Protein AF-G0W8H1-F1 (afdb_monomer_lite)

pLDDT: mean 73.84, std 24.71, range [27.27, 97.69]

Sequence (202 aa):
MTDRLTQLQICLDQLVEQFCATLNYIDKNHGFEPLNTSEPLMSDKHATVAPPDEFSNTIDELSTDIILKTRQTMKLIDSLPGVDVSAEEQLHKIDSLQKKLVQVEEAKIQAIKEKENLLTQVDGLIDYFVTGIASTRHNNVGEVADSMTTPATTTTGTANTEMNTEVNTTDISINNATLPTNQNNVENTIQRLNTTEINVEK

InterPro domains:
  IPR021384 Mediator complex, subunit Med21 [PF11221] (1-127)
  IPR021384 Mediator complex, subunit Med21 [PTHR13381] (1-138)
  IPR037212 Mediator complex, subunit Med7/Med21-like [SSF140718] (2-129)

Foldseek 3Di:
DQCLVVVLVVLVVVLVVLVVVLVVCCVQAPAADDPDPPDDGDDDPPGNHDDPVVSVVVNVVSVVVSVVSVVVSVVSQVVRPQNPPDPVRVVVVVVVVVVVVVVVVVVVVVVVVVVVVVVVVVVVVVVVVVVVVVVVVVVVVPPDDDDDDDDDDDDDDDDDDDDDDDDDDDDDDDDDDDDDPPPPPVVVVVVVVVVVPPPPDD

Secondary structure (DSSP, 8-state):
--HHHHHHHHHHHHHHHHHHHHHHHHHHHPPP--SSTTSPPP--TT--PPPHHHHHHHHHHHHHHHHHHHHHHHHHHHT-TTTTS-HHHHHHHHHHHHHHHHHHHHHHHHHHHHHHHHHHHHHHHHHHHHHHHHHHHHHTTSSS---------------------------------PPP---TTHHHHHHHHHTTSSSS--

Organism: Naumovozyma dairenensis (strain ATCC 10597 / BCRC 20456 / CBS 421 / NBRC 0211 / NRRL Y-12639) (NCBI:txid1071378)

Structure (mmCIF, N/CA/C/O backbone):
data_AF-G0W8H1-F1
#
_entry.id   AF-G0W8H1-F1
#
loop_
_atom_site.group_PDB
_atom_site.id
_atom_site.type_symbol
_atom_site.label_atom_id
_atom_site.label_alt_id
_atom_site.label_comp_id
_atom_site.label_asym_id
_atom_site.label_entity_id
_atom_site.label_seq_id
_atom_site.pdbx_PDB_ins_code
_atom_site.Cartn_x
_atom_site.Cartn_y
_atom_site.Cartn_z
_atom_site.occupancy
_atom_site.B_iso_or_equiv
_atom_site.auth_seq_id
_atom_site.auth_comp_id
_atom_site.auth_asym_id
_atom_site.auth_atom_id
_atom_site.pdbx_PDB_model_num
ATOM 1 N N . MET A 1 1 ? -4.545 0.785 10.259 1.00 45.78 1 MET A N 1
ATOM 2 C CA . MET A 1 1 ? -3.237 0.751 9.571 1.00 45.78 1 MET A CA 1
ATOM 3 C C . MET A 1 1 ? -3.500 1.105 8.103 1.00 45.78 1 MET A C 1
ATOM 5 O O . MET A 1 1 ? -3.687 0.225 7.280 1.00 45.78 1 MET A O 1
ATOM 9 N N . THR A 1 2 ? -3.652 2.402 7.814 1.00 57.22 2 THR A N 1
ATOM 10 C CA . THR A 1 2 ? -4.082 2.968 6.506 1.00 57.22 2 THR A CA 1
ATOM 11 C C . THR A 1 2 ? -2.894 3.223 5.566 1.00 57.22 2 THR A C 1
ATOM 13 O O . THR A 1 2 ? -3.031 3.784 4.487 1.00 57.22 2 THR A O 1
ATOM 16 N N . ASP A 1 3 ? -1.714 2.750 5.959 1.00 85.94 3 ASP A N 1
ATOM 17 C CA . ASP A 1 3 ? -0.441 2.971 5.273 1.00 85.94 3 ASP A CA 1
ATOM 18 C C . ASP A 1 3 ? -0.363 2.318 3.878 1.00 85.94 3 ASP A C 1
ATOM 20 O O . ASP A 1 3 ? 0.552 2.579 3.111 1.00 85.94 3 ASP A O 1
ATOM 24 N N . ARG A 1 4 ? -1.348 1.495 3.490 1.00 86.31 4 ARG A N 1
ATOM 25 C CA . ARG A 1 4 ? -1.400 0.900 2.144 1.00 86.31 4 ARG A CA 1
ATOM 26 C C . ARG A 1 4 ? -1.628 1.929 1.043 1.00 86.31 4 ARG A C 1
ATOM 28 O O . ARG A 1 4 ? -1.047 1.786 -0.026 1.00 86.31 4 ARG A O 1
ATOM 35 N N . LEU A 1 5 ? -2.411 2.975 1.313 1.00 89.00 5 LEU A N 1
ATOM 36 C CA . LEU A 1 5 ? -2.615 4.051 0.344 1.00 89.00 5 LEU A CA 1
ATOM 37 C C . LEU A 1 5 ? -1.329 4.865 0.149 1.00 89.00 5 LEU A C 1
ATOM 39 O O . LEU A 1 5 ? -0.942 5.134 -0.983 1.00 89.00 5 LEU A O 1
ATOM 43 N N . THR A 1 6 ? -0.629 5.188 1.238 1.00 90.06 6 THR A N 1
ATOM 44 C CA . THR A 1 6 ? 0.670 5.873 1.184 1.00 90.06 6 THR A CA 1
ATOM 45 C C . THR A 1 6 ? 1.720 5.022 0.467 1.00 90.06 6 THR A C 1
ATOM 47 O O . THR A 1 6 ? 2.434 5.517 -0.397 1.00 90.06 6 THR A O 1
ATOM 50 N N . GLN A 1 7 ? 1.782 3.718 0.755 1.00 90.94 7 GLN A N 1
ATOM 51 C CA . GLN A 1 7 ? 2.677 2.788 0.057 1.00 90.94 7 GLN A CA 1
ATOM 52 C C . GLN A 1 7 ? 2.384 2.702 -1.446 1.00 90.94 7 GLN A C 1
ATOM 54 O O . GLN A 1 7 ? 3.319 2.592 -2.238 1.00 90.94 7 GLN A O 1
ATOM 59 N N . LEU A 1 8 ? 1.108 2.753 -1.844 1.00 92.06 8 LEU A N 1
ATOM 60 C CA . LEU A 1 8 ? 0.716 2.777 -3.251 1.00 92.06 8 LEU A CA 1
ATOM 61 C C . LEU A 1 8 ? 1.200 4.056 -3.944 1.00 92.06 8 LEU A C 1
ATOM 63 O O . LEU A 1 8 ? 1.740 3.969 -5.041 1.00 92.06 8 LEU A O 1
ATOM 67 N N . GLN A 1 9 ? 1.059 5.213 -3.290 1.00 91.31 9 GLN A N 1
ATOM 68 C CA . GLN A 1 9 ? 1.570 6.489 -3.806 1.00 91.31 9 GLN A CA 1
ATOM 69 C C . GLN A 1 9 ? 3.090 6.431 -4.011 1.00 91.31 9 GLN A C 1
ATOM 71 O O . GLN A 1 9 ? 3.559 6.674 -5.115 1.00 91.31 9 GLN A O 1
ATOM 76 N N . ILE A 1 10 ? 3.843 5.967 -3.008 1.00 92.00 10 ILE A N 1
ATOM 77 C CA . ILE A 1 10 ? 5.304 5.813 -3.111 1.00 92.00 10 ILE A CA 1
ATOM 78 C C . ILE A 1 10 ? 5.692 4.844 -4.238 1.00 92.00 10 ILE A C 1
ATOM 80 O O . ILE A 1 10 ? 6.643 5.099 -4.972 1.00 92.00 10 ILE A O 1
ATOM 84 N N . CYS A 1 11 ? 4.979 3.722 -4.392 1.00 91.12 11 CYS A N 1
ATOM 85 C CA . CYS A 1 11 ? 5.246 2.788 -5.491 1.00 91.12 11 CYS A CA 1
ATOM 86 C C . CYS A 1 11 ? 4.982 3.415 -6.863 1.00 91.12 11 CYS A C 1
ATOM 88 O O . CYS A 1 11 ? 5.742 3.154 -7.792 1.00 91.12 11 CYS A O 1
ATOM 90 N N . LEU A 1 12 ? 3.929 4.224 -6.994 1.00 92.94 12 LEU A N 1
ATOM 91 C CA . LEU A 1 12 ? 3.619 4.912 -8.242 1.00 92.94 12 LEU A CA 1
ATOM 92 C C . LEU A 1 12 ? 4.678 5.970 -8.574 1.00 92.94 12 LEU A C 1
ATOM 94 O O . LEU A 1 12 ? 5.127 6.028 -9.715 1.00 92.94 12 LEU A O 1
ATOM 98 N N . ASP A 1 13 ? 5.126 6.740 -7.584 1.00 94.12 13 ASP A N 1
ATOM 99 C CA . ASP A 1 13 ? 6.188 7.736 -7.763 1.00 94.12 13 ASP A CA 1
ATOM 100 C C . ASP A 1 13 ? 7.494 7.072 -8.223 1.00 94.12 13 ASP A C 1
ATOM 102 O O . ASP A 1 13 ? 8.090 7.480 -9.219 1.00 94.12 13 ASP A O 1
ATOM 106 N N . GLN A 1 14 ? 7.880 5.968 -7.574 1.00 92.38 14 GLN A N 1
ATOM 107 C CA . GLN A 1 14 ? 9.042 5.169 -7.976 1.00 92.38 14 GLN A CA 1
ATOM 108 C C . GLN A 1 14 ? 8.914 4.630 -9.405 1.00 92.38 14 GLN A C 1
ATOM 110 O O . GLN A 1 14 ? 9.896 4.603 -10.142 1.00 92.38 14 GLN A O 1
ATOM 115 N N . LEU A 1 15 ? 7.715 4.207 -9.815 1.00 93.5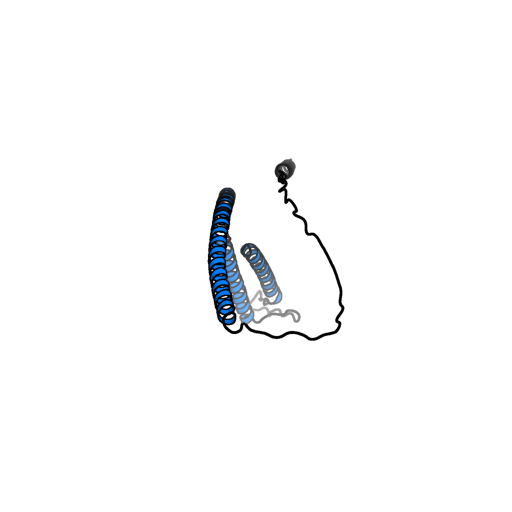6 15 LEU A N 1
ATOM 116 C CA . LEU A 1 15 ? 7.475 3.718 -11.171 1.00 93.56 15 LEU A CA 1
ATOM 117 C C . LEU A 1 15 ? 7.675 4.836 -12.208 1.00 93.56 15 LEU A C 1
ATOM 119 O O . LEU A 1 15 ? 8.295 4.617 -13.247 1.00 93.56 15 LEU A O 1
ATOM 123 N N . VAL A 1 16 ? 7.188 6.046 -11.923 1.00 94.19 16 VAL A N 1
ATOM 124 C CA . VAL A 1 16 ? 7.375 7.216 -12.796 1.00 94.19 16 VAL A CA 1
ATOM 125 C C . VAL A 1 16 ? 8.850 7.615 -12.881 1.00 94.19 16 VAL A C 1
ATOM 127 O O . VAL A 1 16 ? 9.346 7.887 -13.976 1.00 94.19 16 VAL A O 1
ATOM 130 N N . GLU A 1 17 ? 9.579 7.592 -11.764 1.00 94.38 17 GLU A N 1
ATOM 131 C CA . GLU A 1 17 ? 11.027 7.825 -11.756 1.00 94.38 17 GLU A CA 1
ATOM 132 C C . GLU A 1 17 ? 11.771 6.807 -12.630 1.00 94.38 17 GLU A C 1
ATOM 134 O O . GLU A 1 17 ? 12.625 7.190 -13.432 1.00 94.38 17 GLU A O 1
ATOM 139 N N . GLN A 1 18 ? 11.406 5.527 -12.540 1.00 92.81 18 GLN A N 1
ATOM 140 C CA . GLN A 1 18 ? 11.989 4.460 -13.354 1.00 92.81 18 GLN A CA 1
ATOM 141 C C . GLN A 1 18 ? 11.682 4.624 -14.844 1.00 92.81 18 GLN A C 1
ATOM 143 O O . GLN A 1 18 ? 12.574 4.415 -15.670 1.00 92.81 18 GLN A O 1
ATOM 148 N N . PHE A 1 19 ? 10.473 5.058 -15.211 1.00 93.88 19 PHE A N 1
ATOM 149 C CA . PHE A 1 19 ? 10.151 5.385 -16.602 1.00 93.88 19 PHE A CA 1
ATOM 150 C C . PHE A 1 19 ? 11.027 6.522 -17.131 1.00 93.88 19 PHE A C 1
ATOM 152 O O . PHE A 1 19 ? 11.632 6.391 -18.195 1.00 93.88 19 PHE A O 1
ATOM 159 N N . CYS A 1 20 ? 11.152 7.612 -16.374 1.00 94.81 20 CYS A N 1
ATOM 160 C CA . CYS A 1 20 ? 12.002 8.738 -16.749 1.00 94.81 20 CYS A CA 1
ATOM 161 C C . CYS A 1 20 ? 13.477 8.327 -16.858 1.00 94.81 20 CYS A C 1
ATOM 163 O O . CYS A 1 20 ? 14.150 8.700 -17.816 1.00 94.81 20 CYS A O 1
ATOM 165 N N . ALA A 1 21 ? 13.991 7.545 -15.907 1.00 92.94 21 ALA A N 1
ATOM 166 C CA . ALA A 1 21 ? 15.365 7.050 -15.934 1.00 92.94 21 ALA A CA 1
ATOM 167 C C . ALA A 1 21 ? 15.624 6.144 -17.147 1.00 92.94 21 ALA A C 1
ATOM 169 O O . ALA A 1 21 ? 16.634 6.313 -17.827 1.00 92.94 21 ALA A O 1
ATOM 170 N N . THR A 1 22 ? 14.686 5.248 -17.461 1.00 93.88 22 THR A N 1
ATOM 171 C CA . THR A 1 22 ? 14.784 4.330 -18.604 1.00 93.88 22 THR A CA 1
ATOM 172 C C . THR A 1 22 ? 14.772 5.086 -19.930 1.00 93.88 22 THR A C 1
ATOM 174 O O . THR A 1 22 ? 15.630 4.851 -20.777 1.00 93.88 22 THR A O 1
ATOM 177 N N . LEU A 1 23 ? 13.865 6.053 -20.099 1.00 93.94 23 LEU A N 1
ATOM 178 C CA . LEU A 1 23 ? 13.824 6.889 -21.303 1.00 93.94 23 LEU A CA 1
ATOM 179 C C . LEU A 1 23 ? 15.096 7.730 -21.456 1.00 93.94 23 LEU A C 1
ATOM 181 O O . LEU A 1 23 ? 15.661 7.783 -22.543 1.00 93.94 23 LEU A O 1
ATOM 185 N N . ASN A 1 24 ? 15.590 8.325 -20.367 1.00 92.94 24 ASN A N 1
ATOM 186 C CA . ASN A 1 24 ? 16.850 9.070 -20.379 1.00 92.94 24 ASN A CA 1
ATOM 187 C C . ASN A 1 24 ? 18.055 8.178 -20.709 1.00 92.94 24 ASN A C 1
ATOM 189 O O . ASN A 1 24 ? 19.010 8.643 -21.329 1.00 92.94 24 ASN A O 1
ATOM 193 N N . TYR A 1 25 ? 18.040 6.916 -20.273 1.00 92.25 25 TYR A N 1
ATOM 194 C CA . TYR A 1 25 ? 19.084 5.956 -20.610 1.00 92.25 25 TYR A CA 1
ATOM 195 C C . TYR A 1 25 ? 19.058 5.620 -22.105 1.00 92.25 25 TYR A C 1
ATOM 197 O O . TYR A 1 25 ? 20.106 5.675 -22.746 1.00 92.25 25 TYR A O 1
ATOM 205 N N . ILE A 1 26 ? 17.876 5.354 -22.669 1.00 91.19 26 ILE A N 1
ATOM 206 C CA . ILE A 1 26 ? 17.701 5.097 -24.106 1.00 91.19 26 ILE A CA 1
ATOM 207 C C . ILE A 1 26 ? 18.166 6.302 -24.929 1.00 91.19 26 ILE A C 1
ATOM 209 O O . ILE A 1 26 ? 18.970 6.142 -25.840 1.00 91.19 26 ILE A O 1
ATOM 213 N N . ASP A 1 27 ? 17.715 7.505 -24.576 1.00 90.44 27 ASP A N 1
ATOM 214 C CA . ASP A 1 27 ? 18.026 8.744 -25.299 1.00 90.44 27 ASP A CA 1
ATOM 215 C C . ASP A 1 27 ? 19.532 9.054 -25.331 1.00 90.44 27 ASP A C 1
ATOM 217 O O . ASP A 1 27 ? 20.061 9.503 -26.341 1.00 90.44 27 ASP A O 1
ATOM 221 N N . LYS A 1 28 ? 20.255 8.769 -24.242 1.00 88.06 28 LYS A N 1
ATOM 222 C CA . LYS A 1 28 ? 21.679 9.125 -24.127 1.00 88.06 28 LYS A CA 1
ATOM 223 C C . LYS A 1 28 ? 22.649 8.050 -24.593 1.00 88.06 28 LYS A C 1
ATOM 225 O O . LYS A 1 28 ? 23.780 8.396 -24.922 1.00 88.06 28 LYS A O 1
ATOM 230 N N . ASN A 1 29 ? 22.246 6.780 -24.559 1.00 86.94 29 ASN A N 1
ATOM 231 C CA . ASN A 1 29 ? 23.155 5.648 -24.761 1.00 86.94 29 ASN A CA 1
ATOM 232 C C . ASN A 1 29 ? 22.852 4.833 -26.022 1.00 86.94 29 ASN A C 1
ATOM 234 O O . ASN A 1 29 ? 23.543 3.841 -26.265 1.00 86.94 29 ASN A O 1
ATOM 238 N N . HIS A 1 30 ? 21.848 5.225 -26.819 1.00 84.12 30 HIS A N 1
ATOM 239 C CA . HIS A 1 30 ? 21.538 4.521 -28.058 1.00 84.12 30 HIS A CA 1
ATOM 240 C C . HIS A 1 30 ? 22.730 4.540 -29.029 1.00 84.12 30 HIS A C 1
ATOM 242 O O . HIS A 1 30 ? 23.461 5.525 -29.160 1.00 84.12 30 HIS A O 1
ATOM 248 N N . GLY A 1 31 ? 22.908 3.433 -29.749 1.00 81.56 31 GLY A N 1
ATOM 249 C CA . GLY A 1 31 ? 23.849 3.364 -30.860 1.00 81.56 31 GLY A CA 1
ATOM 250 C C . GLY A 1 31 ? 23.393 4.209 -32.048 1.00 81.56 31 GLY A C 1
ATOM 251 O O . GLY A 1 31 ? 22.213 4.537 -32.190 1.00 81.56 31 GLY A O 1
ATOM 252 N N . PHE A 1 32 ? 24.334 4.543 -32.925 1.00 81.75 32 PHE A N 1
ATOM 253 C CA . PHE A 1 32 ? 24.009 4.997 -34.273 1.00 81.75 32 PHE A CA 1
ATOM 254 C C . PHE A 1 32 ? 23.778 3.766 -35.154 1.00 81.75 32 PHE A C 1
ATOM 256 O O . PHE A 1 32 ? 24.451 2.750 -34.983 1.00 81.75 32 PHE A O 1
ATOM 263 N N . GLU A 1 33 ? 22.844 3.844 -36.095 1.00 79.50 33 GLU A N 1
ATOM 264 C CA . GLU A 1 33 ? 22.601 2.774 -37.063 1.00 79.50 33 GLU A CA 1
ATOM 265 C C . GLU A 1 33 ? 22.817 3.325 -38.480 1.00 79.50 33 GLU A C 1
ATOM 267 O O . GLU A 1 33 ? 22.294 4.398 -38.801 1.00 79.50 33 GLU A O 1
ATOM 272 N N . PRO A 1 34 ? 23.630 2.666 -39.328 1.00 80.69 34 PRO A N 1
ATOM 273 C CA . PRO A 1 34 ? 23.863 3.130 -40.688 1.00 80.69 34 PRO A CA 1
ATOM 274 C C . PRO A 1 34 ? 22.633 2.861 -41.565 1.00 80.69 34 PRO A C 1
ATOM 276 O O . PRO A 1 34 ? 22.054 1.778 -41.529 1.00 80.69 34 PRO A O 1
ATOM 279 N N . LEU A 1 35 ? 22.269 3.823 -42.419 1.00 76.62 35 LEU A N 1
ATOM 280 C CA . LEU A 1 35 ? 21.149 3.685 -43.362 1.00 76.62 35 LEU A CA 1
ATOM 281 C C . LEU A 1 35 ? 21.431 2.658 -44.470 1.00 76.62 35 LEU A C 1
ATOM 283 O O . LEU A 1 35 ? 20.507 2.043 -44.995 1.00 76.62 35 LEU A O 1
ATOM 287 N N . ASN A 1 36 ? 22.704 2.474 -44.837 1.00 79.00 36 ASN A N 1
ATOM 288 C CA . ASN A 1 36 ? 23.148 1.510 -45.841 1.00 79.00 36 ASN A CA 1
ATOM 289 C C . ASN A 1 36 ? 24.404 0.770 -45.364 1.00 79.00 36 ASN A C 1
ATOM 291 O O . ASN A 1 36 ? 25.293 1.370 -44.769 1.00 79.00 36 ASN A O 1
ATOM 295 N N . THR A 1 37 ? 24.549 -0.509 -45.726 1.00 75.69 37 THR A N 1
ATOM 296 C CA . THR A 1 37 ? 25.707 -1.357 -45.357 1.00 75.69 37 THR A CA 1
ATOM 297 C C . THR A 1 37 ? 27.062 -0.820 -45.847 1.00 75.69 37 THR A C 1
ATOM 299 O O . THR A 1 37 ? 28.105 -1.230 -45.347 1.00 75.69 37 THR A O 1
ATOM 302 N N . SER A 1 38 ? 27.072 0.087 -46.829 1.00 75.69 38 SER A N 1
ATOM 303 C CA . SER A 1 38 ? 28.292 0.714 -47.358 1.00 75.69 38 SER A CA 1
ATOM 304 C C . SER A 1 38 ? 28.643 2.057 -46.712 1.00 75.69 38 SER A C 1
ATOM 306 O O . SER A 1 38 ? 29.688 2.617 -47.039 1.00 75.69 38 SER A O 1
ATOM 308 N N . GLU A 1 39 ? 27.795 2.593 -45.833 1.00 75.56 39 GLU A N 1
ATOM 309 C CA . GLU A 1 39 ? 28.051 3.864 -45.159 1.00 75.56 39 GLU A CA 1
ATOM 310 C C . GLU A 1 39 ? 28.839 3.638 -43.858 1.00 75.56 39 GLU A C 1
ATOM 312 O O . GLU A 1 39 ? 28.518 2.722 -43.096 1.00 75.56 39 GLU A O 1
ATOM 317 N N . PRO A 1 40 ? 29.890 4.434 -43.586 1.00 71.50 40 PRO A N 1
ATOM 318 C CA . PRO A 1 40 ? 30.607 4.340 -42.324 1.00 71.50 40 PRO A CA 1
ATOM 319 C C . PRO A 1 40 ? 29.698 4.738 -41.158 1.00 71.50 40 PRO A C 1
ATOM 321 O O . PRO A 1 40 ? 28.963 5.720 -41.232 1.00 71.50 40 PRO A O 1
ATOM 324 N N . LEU A 1 41 ? 29.796 3.991 -40.056 1.00 75.75 41 LEU A N 1
ATOM 325 C CA . LEU A 1 41 ? 29.074 4.294 -38.828 1.00 75.75 41 LEU A CA 1
ATOM 326 C C . LEU A 1 41 ? 29.446 5.697 -38.333 1.00 75.75 41 LEU A C 1
ATOM 328 O O . LEU A 1 41 ? 30.620 5.991 -38.091 1.00 75.75 41 LEU A O 1
ATOM 332 N N . MET A 1 42 ? 28.442 6.556 -38.176 1.00 70.44 42 MET A N 1
ATOM 333 C CA . MET A 1 42 ? 28.646 7.891 -37.632 1.00 70.44 42 MET A CA 1
ATOM 334 C C . MET A 1 42 ? 29.053 7.761 -36.159 1.00 70.44 42 MET A C 1
ATOM 336 O O . MET A 1 42 ? 28.386 7.088 -35.379 1.00 70.44 42 MET A O 1
ATOM 340 N N . SER A 1 43 ? 30.186 8.356 -35.791 1.00 71.81 43 SER A N 1
ATOM 341 C CA . SER A 1 43 ? 30.702 8.343 -34.422 1.00 71.81 43 SER A CA 1
ATOM 342 C C . SER A 1 43 ? 30.918 9.779 -33.975 1.00 71.81 43 SER A C 1
ATOM 344 O O . SER A 1 43 ? 31.752 10.498 -34.530 1.00 71.81 43 SER A O 1
ATOM 346 N N . ASP A 1 44 ? 30.132 10.203 -32.992 1.00 78.12 44 ASP A N 1
ATOM 347 C CA . ASP A 1 44 ? 30.316 11.480 -32.319 1.00 78.12 44 ASP A CA 1
ATOM 348 C C . ASP A 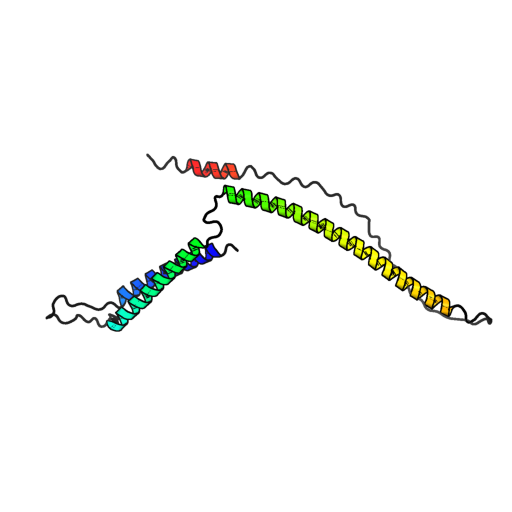1 44 ? 31.214 11.291 -31.088 1.00 78.12 44 ASP A C 1
ATOM 350 O O . ASP A 1 44 ? 30.991 10.409 -30.262 1.00 78.12 44 ASP A O 1
ATOM 354 N N . LYS A 1 45 ? 32.234 12.144 -30.952 1.00 74.50 45 LYS A N 1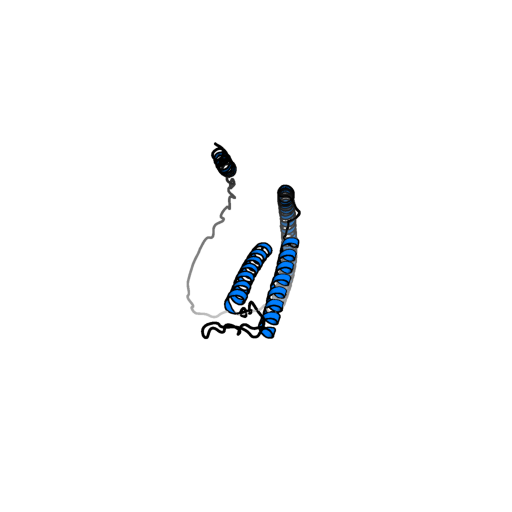
ATOM 355 C CA . LYS A 1 45 ? 33.145 12.157 -29.796 1.00 74.50 45 LYS A CA 1
ATOM 356 C C . LYS A 1 45 ? 32.474 12.657 -28.515 1.00 74.50 45 LYS A C 1
ATOM 358 O O . LYS A 1 45 ? 33.065 12.523 -27.446 1.00 74.50 45 LYS A O 1
ATOM 363 N N . HIS A 1 46 ? 31.315 13.303 -28.613 1.00 77.31 46 HIS A N 1
ATOM 364 C CA . HIS A 1 46 ? 30.527 13.756 -27.466 1.00 77.31 46 HIS A CA 1
ATOM 365 C C . HIS A 1 46 ? 29.363 12.819 -27.127 1.00 77.31 46 HIS A C 1
ATOM 367 O O . HIS A 1 46 ? 28.754 12.992 -26.072 1.00 77.31 46 HIS A O 1
ATOM 373 N N . ALA A 1 47 ? 29.086 11.813 -27.962 1.00 76.62 47 ALA A N 1
ATOM 374 C CA . ALA A 1 47 ? 28.069 10.813 -27.677 1.00 76.62 47 ALA A CA 1
ATOM 375 C C . ALA A 1 47 ? 28.622 9.720 -26.754 1.00 76.62 47 ALA A C 1
ATOM 377 O O . ALA A 1 47 ? 29.633 9.077 -27.047 1.00 76.62 47 ALA A O 1
ATOM 378 N N . THR A 1 48 ? 27.926 9.482 -25.646 1.00 78.19 48 THR A N 1
ATOM 379 C CA . THR A 1 48 ? 28.210 8.372 -24.732 1.00 78.19 48 THR A CA 1
ATOM 380 C C . THR A 1 48 ? 27.457 7.138 -25.221 1.00 78.19 48 THR A C 1
ATOM 382 O O . THR A 1 48 ? 26.402 6.802 -24.702 1.00 78.19 48 THR A O 1
ATOM 385 N N . VAL A 1 49 ? 27.966 6.483 -26.264 1.00 82.62 49 VAL A N 1
ATOM 386 C CA . VAL A 1 49 ? 27.338 5.272 -26.816 1.00 82.62 49 VAL A CA 1
ATOM 387 C C . VAL A 1 49 ? 27.749 4.056 -25.987 1.00 82.62 49 VAL A C 1
ATOM 389 O O . VAL A 1 49 ? 28.943 3.773 -25.857 1.00 82.62 49 VAL A O 1
ATOM 392 N N . ALA A 1 50 ? 26.772 3.329 -25.445 1.00 83.06 50 ALA A N 1
ATOM 393 C CA . ALA A 1 50 ? 27.027 2.061 -24.770 1.00 83.06 50 ALA A CA 1
ATOM 394 C C . ALA A 1 50 ? 27.276 0.935 -25.798 1.00 83.06 50 ALA A C 1
ATOM 396 O O . ALA A 1 50 ? 26.729 0.975 -26.905 1.00 83.06 50 ALA A O 1
ATOM 397 N N . PRO A 1 51 ? 28.079 -0.092 -25.464 1.00 87.06 51 PRO A N 1
ATOM 398 C CA . PRO A 1 51 ? 28.192 -1.293 -26.285 1.00 87.06 51 PRO A CA 1
ATOM 399 C C . PRO A 1 51 ? 26.805 -1.918 -26.531 1.00 87.06 51 PRO A C 1
ATOM 401 O O . PRO A 1 51 ? 26.027 -2.005 -25.581 1.00 87.06 51 PRO A O 1
ATOM 404 N N . PRO A 1 52 ? 26.485 -2.400 -27.748 1.00 85.50 52 PRO A N 1
ATOM 405 C CA . PRO A 1 52 ? 25.152 -2.928 -28.063 1.00 85.50 52 PRO A CA 1
ATOM 406 C C . PRO A 1 52 ? 24.680 -4.045 -27.122 1.00 85.50 52 PRO A C 1
ATOM 408 O O . PRO A 1 52 ? 23.519 -4.061 -26.719 1.00 85.50 52 PRO A O 1
ATOM 411 N N . ASP A 1 53 ? 25.592 -4.937 -26.726 1.00 89.31 53 ASP A N 1
ATOM 412 C CA . ASP A 1 53 ? 25.291 -6.034 -25.800 1.00 89.31 53 ASP A CA 1
ATOM 413 C C . ASP A 1 53 ? 24.962 -5.513 -24.391 1.00 89.31 53 ASP A C 1
ATOM 415 O O . ASP A 1 53 ? 24.014 -5.965 -23.754 1.00 89.31 53 ASP A O 1
ATOM 419 N N . GLU A 1 54 ? 25.721 -4.528 -23.902 1.00 90.50 54 GLU A N 1
ATOM 420 C CA . GLU A 1 54 ? 25.496 -3.900 -22.595 1.00 90.50 54 GLU A CA 1
ATOM 421 C C . GLU A 1 54 ? 24.203 -3.079 -22.586 1.00 90.50 54 GLU A C 1
ATOM 423 O O . GLU A 1 54 ? 23.429 -3.149 -21.630 1.00 90.50 54 GLU A O 1
ATOM 428 N N . PHE A 1 55 ? 23.933 -2.361 -23.679 1.00 91.00 55 PHE A N 1
ATOM 429 C CA . PHE A 1 55 ? 22.702 -1.608 -23.872 1.00 91.00 55 PHE A CA 1
ATOM 430 C C . PHE A 1 55 ? 21.482 -2.532 -23.830 1.00 91.00 55 PHE A C 1
ATOM 432 O O . PHE A 1 55 ? 20.577 -2.298 -23.035 1.00 91.00 55 PHE A O 1
ATOM 439 N N . SER A 1 56 ? 21.479 -3.618 -24.613 1.00 91.50 56 SER A N 1
ATOM 440 C CA . SER A 1 56 ? 20.371 -4.584 -24.623 1.00 91.50 56 SER A CA 1
ATOM 441 C C . SER A 1 56 ? 20.144 -5.201 -23.243 1.00 91.50 56 SER A C 1
ATOM 443 O O . SER A 1 56 ? 19.014 -5.217 -22.763 1.00 91.50 56 SER A O 1
ATOM 445 N N . ASN A 1 57 ? 21.214 -5.637 -22.569 1.00 94.19 57 ASN A N 1
ATOM 446 C CA . ASN A 1 57 ? 21.115 -6.217 -21.228 1.00 94.19 57 ASN A CA 1
ATOM 447 C C . ASN A 1 57 ? 20.538 -5.221 -20.208 1.00 94.19 57 ASN A C 1
ATOM 449 O O . ASN A 1 57 ? 19.710 -5.593 -19.379 1.00 94.19 57 ASN A O 1
ATOM 453 N N . THR A 1 58 ? 20.940 -3.949 -20.286 1.00 92.81 58 THR A N 1
ATOM 454 C CA . THR A 1 58 ? 20.440 -2.897 -19.388 1.00 92.81 58 THR A CA 1
ATOM 455 C C . THR A 1 58 ? 18.963 -2.598 -19.649 1.00 92.81 58 THR A C 1
ATOM 457 O O . THR A 1 58 ? 18.189 -2.429 -18.709 1.00 92.81 58 THR A O 1
ATOM 460 N N . ILE A 1 59 ? 18.536 -2.574 -20.916 1.00 93.12 59 ILE A N 1
ATOM 461 C CA . ILE A 1 59 ? 17.122 -2.403 -21.275 1.00 93.12 59 ILE A CA 1
ATOM 462 C C . ILE A 1 59 ? 16.276 -3.568 -20.760 1.00 93.12 59 ILE A C 1
ATOM 464 O O . ILE A 1 59 ? 15.181 -3.330 -20.243 1.00 93.12 59 ILE A O 1
ATOM 468 N N . ASP A 1 60 ? 16.774 -4.799 -20.845 1.00 95.12 60 ASP A N 1
ATOM 469 C CA . ASP A 1 60 ? 16.074 -5.979 -20.334 1.00 95.12 60 ASP A CA 1
ATOM 470 C C . ASP A 1 60 ? 15.937 -5.950 -18.802 1.00 95.12 60 ASP A C 1
ATOM 472 O O . ASP A 1 60 ? 14.869 -6.271 -18.268 1.00 95.12 60 ASP A O 1
ATOM 476 N N . GLU A 1 61 ? 16.976 -5.513 -18.083 1.00 94.94 61 GLU A N 1
ATOM 477 C CA . GLU A 1 61 ? 16.938 -5.334 -16.626 1.00 94.94 61 GLU A CA 1
ATOM 478 C C . GLU A 1 61 ? 15.923 -4.256 -16.216 1.00 94.94 61 GLU A C 1
ATOM 480 O O . GLU A 1 61 ? 15.025 -4.524 -15.411 1.00 94.94 61 GLU A O 1
ATOM 485 N N . LEU A 1 62 ? 16.006 -3.067 -16.823 1.00 94.12 62 LEU A N 1
ATOM 486 C CA . LEU A 1 62 ? 15.090 -1.952 -16.563 1.00 94.12 62 LEU A CA 1
ATOM 487 C C . LEU A 1 62 ? 13.636 -2.330 -16.881 1.00 94.12 62 LEU A C 1
ATOM 489 O O . LEU A 1 62 ? 12.726 -2.064 -16.094 1.00 94.12 62 LEU A O 1
ATOM 493 N N . SER A 1 63 ? 13.413 -3.008 -18.008 1.00 94.00 63 SER A N 1
ATOM 494 C CA . SER A 1 63 ? 12.084 -3.480 -18.412 1.00 94.00 63 SER A CA 1
ATOM 495 C C . SER A 1 63 ? 11.535 -4.516 -17.433 1.00 94.00 63 SER A C 1
ATOM 497 O O . SER A 1 63 ? 10.357 -4.472 -17.071 1.00 94.00 63 SER A O 1
ATOM 499 N N . THR A 1 64 ? 12.383 -5.432 -16.962 1.00 95.31 64 THR A N 1
ATOM 500 C CA . THR A 1 64 ? 11.998 -6.432 -15.961 1.00 95.31 64 THR A CA 1
ATOM 501 C C . THR A 1 64 ? 11.587 -5.766 -14.651 1.00 95.31 64 THR A C 1
ATOM 503 O O . THR A 1 64 ? 10.549 -6.127 -14.091 1.00 95.31 64 THR A O 1
ATOM 506 N N . ASP A 1 65 ? 12.341 -4.771 -14.182 1.00 93.62 65 ASP A N 1
ATOM 507 C CA . ASP A 1 65 ? 12.026 -4.059 -12.942 1.00 93.62 65 ASP A CA 1
ATOM 508 C C . ASP A 1 65 ? 10.699 -3.289 -13.040 1.00 93.62 65 ASP A C 1
ATOM 510 O O . ASP A 1 65 ? 9.829 -3.447 -12.181 1.00 93.62 65 ASP A O 1
ATOM 514 N N . ILE A 1 66 ? 10.456 -2.582 -14.151 1.00 94.94 66 ILE A N 1
ATOM 515 C CA . ILE A 1 66 ? 9.175 -1.903 -14.419 1.00 94.94 66 ILE A CA 1
ATOM 516 C C . ILE A 1 66 ? 7.999 -2.894 -14.386 1.00 94.94 66 ILE A C 1
ATOM 518 O O . ILE A 1 66 ? 6.950 -2.613 -13.792 1.00 94.94 66 ILE A O 1
ATOM 522 N N . ILE A 1 67 ? 8.150 -4.082 -14.983 1.00 94.81 67 ILE A N 1
ATOM 523 C CA . ILE A 1 67 ? 7.108 -5.123 -14.974 1.00 94.81 67 ILE A CA 1
ATOM 524 C C . ILE A 1 67 ? 6.855 -5.629 -13.548 1.00 94.81 67 ILE A C 1
ATOM 526 O O . ILE A 1 67 ? 5.701 -5.791 -13.130 1.00 94.81 67 ILE A O 1
ATOM 530 N N . LEU A 1 68 ? 7.919 -5.886 -12.783 1.00 93.38 68 LEU A N 1
ATOM 531 C CA . LEU A 1 68 ? 7.811 -6.341 -11.398 1.00 93.38 68 LEU A CA 1
ATOM 532 C C . LEU A 1 68 ? 7.150 -5.281 -10.509 1.00 93.38 68 LEU A C 1
ATOM 534 O O . LEU A 1 68 ? 6.237 -5.617 -9.747 1.00 93.38 68 LEU A O 1
ATOM 538 N N . LYS A 1 69 ? 7.527 -4.009 -10.659 1.00 91.69 69 LYS A N 1
ATOM 539 C CA . LYS A 1 69 ? 6.932 -2.865 -9.954 1.00 91.69 69 LYS A CA 1
ATOM 540 C C . LYS A 1 69 ? 5.473 -2.639 -10.319 1.00 91.69 69 LYS A C 1
ATOM 542 O O . LYS A 1 69 ? 4.649 -2.400 -9.434 1.00 91.69 69 LYS A O 1
ATOM 547 N N . THR A 1 70 ? 5.106 -2.824 -11.583 1.00 93.12 70 THR A N 1
ATOM 548 C CA . THR A 1 70 ? 3.703 -2.781 -12.021 1.00 93.12 70 THR A CA 1
ATOM 549 C C . THR A 1 70 ? 2.882 -3.877 -11.336 1.00 93.12 70 THR A C 1
ATOM 551 O O . THR A 1 70 ? 1.814 -3.612 -10.783 1.00 93.12 70 THR A O 1
ATOM 554 N N . ARG A 1 71 ? 3.404 -5.110 -11.271 1.00 92.94 71 ARG A N 1
ATOM 555 C CA . ARG A 1 71 ? 2.739 -6.214 -10.560 1.00 92.94 71 ARG A CA 1
ATOM 556 C C . ARG A 1 71 ? 2.636 -5.954 -9.056 1.00 92.94 71 ARG A C 1
ATOM 558 O O . ARG A 1 71 ? 1.625 -6.298 -8.446 1.00 92.94 71 ARG A O 1
ATOM 565 N N . GLN A 1 72 ? 3.665 -5.368 -8.447 1.00 90.25 72 GLN A N 1
ATOM 566 C CA . GLN A 1 72 ? 3.634 -4.965 -7.041 1.00 90.25 72 GLN A CA 1
ATOM 567 C C . GLN A 1 72 ? 2.547 -3.911 -6.791 1.00 90.25 72 GLN A C 1
ATOM 569 O O . GLN A 1 72 ? 1.796 -4.034 -5.826 1.00 90.25 72 GLN A O 1
ATOM 574 N N . THR A 1 73 ? 2.425 -2.933 -7.687 1.00 91.06 73 THR A N 1
ATOM 575 C CA . THR A 1 73 ? 1.394 -1.887 -7.641 1.00 91.06 73 THR A CA 1
ATOM 576 C C . THR A 1 73 ? -0.007 -2.493 -7.727 1.00 91.06 73 THR A C 1
ATOM 578 O O . THR A 1 73 ? -0.847 -2.191 -6.885 1.00 91.06 73 THR A O 1
ATOM 581 N N . MET A 1 74 ? -0.245 -3.430 -8.654 1.00 90.69 74 MET A N 1
ATOM 582 C CA . MET A 1 74 ? -1.523 -4.155 -8.747 1.00 90.69 74 MET A CA 1
ATOM 583 C C . MET A 1 74 ? -1.854 -4.915 -7.457 1.00 90.69 74 MET A C 1
ATOM 585 O O . MET A 1 74 ? -2.941 -4.758 -6.916 1.00 90.69 74 MET A O 1
ATOM 589 N N . LYS A 1 75 ? -0.890 -5.653 -6.889 1.00 90.25 75 LYS A N 1
ATOM 590 C CA . LYS A 1 75 ? -1.094 -6.344 -5.603 1.00 90.25 75 LYS A CA 1
ATOM 591 C C . LYS A 1 75 ? -1.420 -5.384 -4.459 1.00 90.25 75 LYS A C 1
ATOM 593 O O . LYS A 1 75 ? -2.173 -5.746 -3.561 1.00 90.25 75 LYS A O 1
ATOM 598 N N . LEU A 1 76 ? -0.827 -4.188 -4.454 1.00 89.25 76 LEU A N 1
ATOM 599 C CA . LEU A 1 76 ? -1.136 -3.173 -3.450 1.00 89.25 76 LEU A CA 1
ATOM 600 C C . LEU A 1 76 ? -2.571 -2.668 -3.600 1.00 89.25 76 LEU A C 1
ATOM 602 O O . LEU A 1 76 ? -3.251 -2.573 -2.580 1.00 89.25 76 LEU A O 1
ATOM 606 N N . ILE A 1 77 ? -3.032 -2.435 -4.834 1.00 89.00 77 ILE A N 1
ATOM 607 C CA . ILE A 1 77 ? -4.420 -2.060 -5.150 1.00 89.00 77 ILE A CA 1
ATOM 608 C C . ILE A 1 77 ? -5.393 -3.140 -4.660 1.00 89.00 77 ILE A C 1
ATOM 610 O O . ILE A 1 77 ? -6.311 -2.825 -3.907 1.00 89.00 77 ILE A O 1
ATOM 614 N N . ASP A 1 78 ? -5.137 -4.409 -4.988 1.00 90.19 78 ASP A N 1
ATOM 615 C CA . ASP A 1 78 ? -5.979 -5.540 -4.567 1.00 90.19 78 ASP A CA 1
ATOM 616 C C . ASP A 1 78 ? -6.017 -5.709 -3.037 1.00 90.19 78 ASP A C 1
ATOM 618 O O . ASP A 1 78 ? -6.962 -6.250 -2.469 1.00 90.19 78 ASP A O 1
ATOM 622 N N . SER A 1 79 ? -4.969 -5.252 -2.346 1.00 89.12 79 SER A N 1
ATOM 623 C CA . SER A 1 79 ? -4.859 -5.320 -0.886 1.00 89.12 79 SER A CA 1
ATOM 624 C C . SER A 1 79 ? -5.415 -4.092 -0.156 1.00 89.12 79 SER A C 1
ATOM 626 O O . SER A 1 79 ? -5.282 -4.004 1.072 1.00 89.12 79 SER A O 1
ATOM 628 N N . LEU A 1 80 ? -5.992 -3.119 -0.875 1.00 88.06 80 LEU A N 1
ATOM 629 C CA . LEU A 1 80 ? -6.497 -1.898 -0.258 1.00 88.06 80 LEU A CA 1
ATOM 630 C C . LEU A 1 80 ? -7.663 -2.216 0.693 1.00 88.06 80 LEU A C 1
ATOM 632 O O . LEU A 1 80 ? -8.636 -2.874 0.313 1.00 88.06 80 LEU A O 1
ATOM 636 N N . PRO A 1 81 ? -7.597 -1.749 1.954 1.00 86.75 81 PRO A N 1
ATOM 637 C CA . PRO A 1 81 ? -8.636 -2.033 2.926 1.00 86.75 81 PRO A CA 1
ATOM 638 C C . PRO A 1 81 ? -9.936 -1.354 2.506 1.00 86.75 81 PRO A C 1
ATOM 640 O O . PRO A 1 81 ? -10.013 -0.132 2.417 1.00 86.75 81 PRO A O 1
ATOM 643 N N . GLY A 1 82 ? -10.968 -2.164 2.297 1.00 84.56 82 GLY A N 1
ATOM 644 C CA . GLY A 1 82 ? -12.291 -1.673 1.946 1.00 84.56 82 GLY A CA 1
ATOM 645 C C . GLY A 1 82 ? -12.453 -1.247 0.485 1.00 84.56 82 GLY A C 1
ATOM 646 O O . GLY A 1 82 ? -13.350 -0.459 0.210 1.00 84.56 82 GLY A O 1
ATOM 647 N N . VAL A 1 83 ? -11.626 -1.770 -0.431 1.00 81.31 83 VAL A N 1
ATOM 648 C CA . VAL A 1 83 ? -11.765 -1.540 -1.881 1.00 81.31 83 VAL A CA 1
ATOM 649 C C . VAL A 1 83 ? -13.104 -2.041 -2.445 1.00 81.31 83 VAL A C 1
ATOM 651 O O . VAL A 1 83 ? -13.666 -1.399 -3.325 1.00 81.31 83 VAL A O 1
ATOM 654 N N . ASP A 1 84 ? -13.661 -3.115 -1.874 1.00 85.69 84 ASP A N 1
ATOM 655 C CA . ASP A 1 84 ? -14.902 -3.744 -2.356 1.00 85.69 84 ASP A CA 1
ATOM 656 C C . ASP A 1 84 ? -16.167 -3.349 -1.573 1.00 85.69 84 ASP A C 1
ATOM 658 O O . ASP A 1 84 ? -17.259 -3.819 -1.890 1.00 85.69 84 ASP A O 1
ATOM 662 N N . VAL A 1 85 ? -16.050 -2.528 -0.523 1.00 89.62 85 VAL A N 1
ATOM 663 C CA . VAL A 1 85 ? -17.193 -2.192 0.347 1.00 89.62 85 VAL A CA 1
ATOM 664 C C . VAL A 1 85 ? -17.719 -0.792 0.052 1.00 89.62 85 VAL A C 1
ATOM 666 O O . VAL A 1 85 ? -16.961 0.161 -0.125 1.00 89.62 85 VAL A O 1
ATOM 669 N N . SER A 1 86 ? -19.043 -0.656 0.044 1.00 92.50 86 SER A N 1
ATOM 670 C CA . SER A 1 86 ? -19.693 0.645 -0.138 1.00 92.50 86 SER A CA 1
ATOM 671 C C . SER A 1 86 ? -19.528 1.543 1.095 1.00 92.50 86 SER A C 1
ATOM 673 O O . SER A 1 86 ? -19.385 1.057 2.219 1.00 92.50 86 SER A O 1
ATOM 675 N N . ALA A 1 87 ? -19.606 2.864 0.905 1.00 90.75 87 ALA A N 1
ATOM 676 C CA . ALA A 1 87 ? -19.535 3.829 2.006 1.00 90.75 87 ALA A CA 1
ATOM 677 C C . ALA A 1 87 ? -20.637 3.607 3.062 1.00 90.75 87 ALA A C 1
ATOM 679 O O . ALA A 1 87 ? -20.381 3.730 4.258 1.00 90.75 87 ALA A O 1
ATOM 680 N N . GLU A 1 88 ? -21.839 3.217 2.633 1.00 92.81 88 GLU A N 1
ATOM 681 C CA . GLU A 1 88 ? -22.956 2.908 3.534 1.00 92.81 88 GLU A CA 1
ATOM 682 C C . GLU A 1 88 ? -22.654 1.685 4.413 1.00 92.81 88 GLU A C 1
ATOM 684 O O . GLU A 1 88 ? -22.850 1.709 5.627 1.00 92.81 88 GLU A O 1
ATOM 689 N N . GLU A 1 89 ? -22.095 0.622 3.826 1.00 92.50 89 GLU A N 1
ATOM 690 C CA . GLU A 1 89 ? -21.681 -0.562 4.583 1.00 92.50 89 GLU A CA 1
ATOM 691 C C . GLU A 1 89 ? -20.560 -0.230 5.579 1.00 92.50 89 GLU A C 1
ATOM 693 O O . GLU A 1 89 ? -20.569 -0.710 6.718 1.00 92.50 89 GLU A O 1
ATOM 698 N N . GLN A 1 90 ? -19.613 0.627 5.182 1.00 91.75 90 GLN A N 1
ATOM 699 C CA . GLN A 1 90 ? -18.559 1.114 6.071 1.00 91.75 90 GLN A CA 1
ATOM 700 C C . GLN A 1 90 ? -19.143 1.887 7.262 1.00 91.75 90 GLN A C 1
ATOM 702 O O . GLN A 1 90 ? -18.745 1.624 8.399 1.00 91.75 90 GLN A O 1
ATOM 707 N N . LEU A 1 91 ? -20.110 2.780 7.031 1.00 92.81 91 LEU A N 1
ATOM 708 C CA . LEU A 1 91 ? -20.788 3.541 8.085 1.00 92.81 91 LEU A CA 1
ATOM 709 C C . LEU A 1 91 ? -21.572 2.630 9.033 1.00 92.81 91 LEU A C 1
ATOM 711 O O . LEU A 1 91 ? -21.375 2.690 10.246 1.00 92.81 91 LEU A O 1
ATOM 715 N N . HIS A 1 92 ? -22.365 1.699 8.503 1.00 94.44 92 HIS A N 1
ATOM 716 C CA . HIS A 1 92 ? -23.089 0.735 9.333 1.00 94.44 92 HIS A CA 1
ATOM 717 C C . HIS A 1 92 ? -22.134 -0.127 10.180 1.00 94.44 92 HIS A C 1
ATOM 719 O O . HIS A 1 92 ? -22.408 -0.450 11.343 1.00 94.44 92 HIS A O 1
ATOM 725 N N . LYS A 1 93 ? -20.972 -0.493 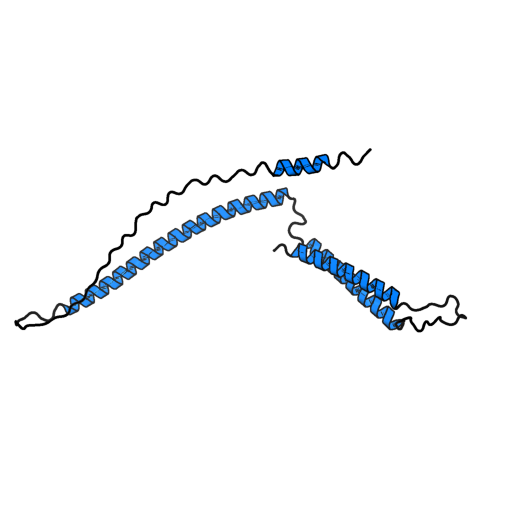9.625 1.00 93.12 93 LYS A N 1
ATOM 726 C CA . LYS A 1 93 ? -19.931 -1.219 10.357 1.00 93.12 93 LYS A CA 1
ATOM 727 C C . LYS A 1 93 ? -19.323 -0.370 11.471 1.00 93.12 93 LYS A C 1
ATOM 729 O O . LYS A 1 93 ? -19.101 -0.904 12.559 1.00 93.12 93 LYS A O 1
ATOM 734 N N . ILE A 1 94 ? -19.095 0.922 11.235 1.00 94.56 94 ILE A N 1
ATOM 735 C CA . ILE A 1 94 ? -18.644 1.871 12.260 1.00 94.56 94 ILE A CA 1
ATOM 736 C C . ILE A 1 94 ? -19.667 1.938 13.399 1.00 94.56 94 ILE A C 1
ATOM 738 O O . ILE A 1 94 ? -19.292 1.711 14.548 1.00 94.56 94 ILE A O 1
ATOM 742 N N . ASP A 1 95 ? -20.950 2.125 13.097 1.00 95.50 95 ASP A N 1
ATOM 743 C CA . ASP A 1 95 ? -22.010 2.210 14.110 1.00 95.50 95 ASP A CA 1
ATOM 744 C C . ASP A 1 95 ? -22.141 0.917 14.927 1.00 95.50 95 ASP A C 1
ATOM 746 O O . ASP A 1 95 ? -22.293 0.933 16.153 1.00 95.50 95 ASP A O 1
ATOM 750 N N . SER A 1 96 ? -22.055 -0.240 14.262 1.00 96.25 96 SER A N 1
ATOM 751 C CA . SER A 1 96 ? -22.071 -1.544 14.931 1.00 96.25 96 SER A CA 1
ATOM 752 C C . SER A 1 96 ? -20.879 -1.709 15.876 1.00 96.25 96 SER A C 1
ATOM 754 O O . SER A 1 96 ? -21.040 -2.183 17.004 1.00 96.25 96 SER A O 1
ATOM 756 N N . LEU A 1 97 ? -19.682 -1.304 15.440 1.00 96.69 97 LEU A N 1
ATOM 757 C CA . LEU A 1 97 ? -18.473 -1.357 16.260 1.00 96.69 97 LEU A CA 1
ATOM 758 C C . LEU A 1 97 ? -18.549 -0.392 17.443 1.00 96.69 97 LEU A C 1
ATOM 760 O O . LEU A 1 97 ? -18.181 -0.785 18.545 1.00 96.69 97 LEU A O 1
ATOM 764 N N . GLN A 1 98 ? -19.081 0.816 17.256 1.00 95.62 98 GLN A N 1
ATOM 765 C CA . GLN A 1 98 ? -19.300 1.773 18.342 1.00 95.62 98 GLN A CA 1
ATOM 766 C C . GLN A 1 98 ? -20.236 1.202 19.414 1.00 95.62 98 GLN A C 1
ATOM 768 O O . GLN A 1 98 ? -19.901 1.222 20.597 1.00 95.62 98 GLN A O 1
ATOM 773 N N . LYS A 1 99 ? -21.368 0.609 19.013 1.00 96.31 99 LYS A N 1
ATOM 774 C CA . LYS A 1 99 ? -22.301 -0.042 19.950 1.00 96.31 99 LYS A CA 1
ATOM 775 C C . LYS A 1 99 ? -21.637 -1.184 20.719 1.00 96.31 99 LYS A C 1
ATOM 777 O O . LYS A 1 99 ? -21.815 -1.293 21.930 1.00 96.31 99 LYS A O 1
ATOM 782 N N . LYS A 1 100 ? -20.847 -2.019 20.034 1.00 96.69 100 LYS A N 1
ATOM 783 C CA . LYS A 1 100 ? -20.083 -3.102 20.675 1.00 96.69 100 LYS A CA 1
ATOM 784 C C . LYS A 1 100 ? -19.036 -2.566 21.648 1.00 96.69 100 LYS A C 1
ATOM 786 O O . LYS A 1 100 ? -18.863 -3.146 22.712 1.00 96.69 100 LYS A O 1
ATOM 791 N N . LEU A 1 101 ? -18.367 -1.465 21.311 1.00 97.25 101 LEU A N 1
ATOM 792 C CA . LEU A 1 101 ? -17.355 -0.844 22.164 1.00 97.25 101 LEU A CA 1
ATOM 793 C C . LEU A 1 101 ? -17.971 -0.380 23.487 1.00 97.25 101 LEU A C 1
ATOM 795 O O . LEU A 1 101 ? -17.430 -0.695 24.540 1.00 97.25 101 LEU A O 1
ATOM 799 N N . VAL A 1 102 ? -19.145 0.257 23.444 1.00 97.25 102 VAL A N 1
ATOM 800 C CA . VAL A 1 102 ? -19.882 0.658 24.656 1.00 97.25 102 VAL A CA 1
ATOM 801 C C . VAL A 1 102 ? -20.235 -0.552 25.527 1.00 97.25 102 VAL A C 1
ATOM 803 O O . VAL A 1 102 ? -20.021 -0.523 26.733 1.00 97.25 102 VAL A O 1
ATOM 806 N N . GLN A 1 103 ? -20.726 -1.640 24.928 1.00 96.62 103 GLN A N 1
ATOM 807 C CA . GLN A 1 103 ? -21.076 -2.858 25.673 1.00 96.62 103 GLN A CA 1
ATOM 808 C C . GLN A 1 103 ? -19.856 -3.515 26.331 1.00 96.62 103 GLN A C 1
ATOM 810 O O . GLN A 1 103 ? -19.929 -3.955 27.477 1.00 96.62 103 GLN A O 1
ATOM 815 N N . VAL A 1 104 ? -18.733 -3.584 25.610 1.00 97.69 104 VAL A N 1
ATOM 816 C CA . VAL A 1 104 ? -17.479 -4.144 26.133 1.00 97.69 104 VAL A CA 1
ATOM 817 C C . VAL A 1 104 ? -16.915 -3.269 27.250 1.00 97.69 104 VAL A C 1
ATOM 819 O O . VAL A 1 104 ? -16.414 -3.801 28.237 1.00 97.69 104 VAL A O 1
ATOM 822 N N . GLU A 1 105 ? -17.018 -1.947 27.130 1.00 96.31 105 GLU A N 1
ATOM 823 C CA . GLU A 1 105 ? -16.563 -1.023 28.168 1.00 96.31 105 GLU A CA 1
ATOM 824 C C . GLU A 1 105 ? -17.404 -1.150 29.447 1.00 96.31 105 GLU A C 1
ATOM 826 O O . GLU A 1 105 ? -16.833 -1.237 30.531 1.00 96.31 105 GLU A O 1
ATOM 831 N N . GLU A 1 106 ? -18.730 -1.276 29.340 1.00 97.38 106 GLU A N 1
ATOM 832 C CA . GLU A 1 106 ? -19.607 -1.518 30.497 1.00 97.38 106 GLU A CA 1
ATOM 833 C C . GLU A 1 106 ? -19.260 -2.838 31.202 1.00 97.38 106 GLU A C 1
ATOM 835 O O . GLU A 1 106 ? -19.083 -2.889 32.421 1.00 97.38 106 GLU A O 1
ATOM 840 N N . ALA A 1 107 ? -19.069 -3.911 30.427 1.00 96.88 107 ALA A N 1
ATOM 841 C CA . ALA A 1 107 ? -18.637 -5.194 30.970 1.00 96.88 107 ALA A CA 1
ATOM 842 C C . ALA A 1 107 ? -17.263 -5.092 31.657 1.00 96.88 107 ALA A C 1
ATOM 844 O O . ALA A 1 107 ? -17.050 -5.695 32.711 1.00 96.88 107 ALA A O 1
ATOM 845 N N . LYS A 1 108 ? -16.339 -4.297 31.099 1.00 97.25 108 LYS A N 1
ATOM 846 C CA . LYS A 1 108 ? -15.033 -4.025 31.710 1.00 97.25 108 LYS A CA 1
ATOM 847 C C . LYS A 1 108 ? -15.187 -3.295 33.044 1.00 97.25 108 LYS A C 1
ATOM 849 O O . LYS A 1 108 ? -14.532 -3.679 34.010 1.00 97.25 108 LYS A O 1
ATOM 854 N N . ILE A 1 109 ? -16.043 -2.275 33.118 1.00 97.38 109 ILE A N 1
ATOM 855 C CA . ILE A 1 109 ? -16.309 -1.523 34.354 1.00 97.38 109 ILE A CA 1
ATOM 856 C C . ILE A 1 109 ? -16.857 -2.459 35.436 1.00 97.38 109 ILE A C 1
ATOM 858 O O . ILE A 1 109 ? -16.361 -2.453 36.564 1.00 97.38 109 ILE A O 1
ATOM 862 N N . GLN A 1 110 ? -17.823 -3.309 35.089 1.00 97.06 110 GLN A N 1
ATOM 863 C CA . GLN A 1 110 ? -18.405 -4.260 36.032 1.00 97.06 110 GLN A CA 1
ATOM 864 C C . GLN A 1 110 ? -17.377 -5.294 36.521 1.00 97.06 110 GLN A C 1
ATOM 866 O O . GLN A 1 110 ? -17.280 -5.541 37.723 1.00 97.06 110 GLN A O 1
ATOM 871 N N . ALA A 1 111 ? -16.547 -5.834 35.624 1.00 96.62 111 ALA A N 1
ATOM 872 C CA . ALA A 1 111 ? -15.478 -6.762 35.992 1.00 96.62 111 ALA A CA 1
ATOM 873 C C . ALA A 1 111 ? -14.426 -6.111 36.909 1.00 96.62 111 ALA A C 1
ATOM 875 O O . ALA A 1 111 ? -13.949 -6.739 37.855 1.00 96.62 111 ALA A O 1
ATOM 876 N N . ILE A 1 112 ? -14.081 -4.839 36.668 1.00 97.44 112 ILE A N 1
ATOM 877 C CA . ILE A 1 112 ? -13.193 -4.075 37.554 1.00 97.44 112 ILE A CA 1
ATOM 878 C C . ILE A 1 112 ? -13.847 -3.905 38.927 1.00 97.44 112 ILE A C 1
ATOM 880 O O . ILE A 1 112 ? -13.202 -4.159 39.937 1.00 97.44 112 ILE A O 1
ATOM 884 N N . LYS A 1 113 ? -15.132 -3.548 38.988 1.00 97.56 113 LYS A N 1
ATOM 885 C CA . LYS A 1 113 ? -15.854 -3.380 40.255 1.00 97.56 113 LYS A CA 1
ATOM 886 C C . LYS A 1 113 ? -15.874 -4.661 41.093 1.00 97.56 113 LYS A C 1
ATOM 888 O O . LYS A 1 113 ? -15.660 -4.612 42.302 1.00 97.56 113 LYS A O 1
ATOM 893 N N . GLU A 1 114 ? -16.112 -5.806 40.461 1.00 97.06 114 GLU A N 1
ATOM 894 C CA . GLU A 1 114 ? -16.081 -7.107 41.136 1.00 97.06 114 GLU A CA 1
ATOM 895 C C . GLU A 1 114 ? -14.678 -7.453 41.635 1.00 97.06 114 GLU A C 1
ATOM 897 O O . GLU A 1 114 ? -14.527 -7.882 42.781 1.00 97.06 114 GLU A O 1
ATOM 902 N N . LYS A 1 115 ? -13.651 -7.198 40.815 1.00 97.44 115 LYS A N 1
ATOM 903 C CA . LYS A 1 115 ? -12.248 -7.354 41.208 1.00 97.44 115 LYS A CA 1
ATOM 904 C C . LYS A 1 115 ? -11.910 -6.499 42.436 1.00 97.44 115 LYS A C 1
ATOM 906 O O . LYS A 1 115 ? -11.332 -7.032 43.376 1.00 97.44 115 LYS A O 1
ATOM 911 N N . GLU A 1 116 ? -12.260 -5.213 42.446 1.00 97.38 116 GLU A N 1
ATOM 912 C CA . GLU A 1 116 ? -11.972 -4.310 43.575 1.00 97.38 116 GLU A CA 1
ATOM 913 C C . GLU A 1 116 ? -12.700 -4.748 44.859 1.00 97.38 116 GLU A C 1
ATOM 915 O O . GLU A 1 116 ? -12.133 -4.722 45.952 1.00 97.38 116 GLU A O 1
ATOM 920 N N . ASN A 1 117 ? -13.941 -5.232 44.737 1.00 97.31 117 ASN A N 1
ATOM 921 C CA . ASN A 1 117 ? -14.692 -5.771 45.872 1.00 97.31 117 ASN A CA 1
ATOM 922 C C . ASN A 1 117 ? -14.046 -7.043 46.451 1.00 97.31 117 ASN A C 1
ATOM 924 O O . ASN A 1 117 ? -13.936 -7.189 47.667 1.00 97.31 117 ASN A O 1
ATOM 928 N N . LEU A 1 118 ? -13.612 -7.965 45.588 1.00 96.44 118 LEU A N 1
ATOM 929 C CA . LEU A 1 118 ? -12.886 -9.169 46.001 1.00 96.44 118 LEU A CA 1
ATOM 930 C C . LEU A 1 118 ? -11.545 -8.818 46.652 1.00 96.44 118 LEU A C 1
ATOM 932 O O . LEU A 1 118 ? -11.203 -9.399 47.679 1.00 96.44 118 LEU A O 1
ATOM 936 N N . LEU A 1 119 ? -10.819 -7.849 46.089 1.00 97.31 119 LEU A N 1
ATOM 937 C CA . LEU A 1 119 ? -9.554 -7.366 46.638 1.00 97.31 119 LEU A CA 1
ATOM 938 C C . LEU A 1 119 ? -9.748 -6.822 48.060 1.00 97.31 119 LEU A C 1
ATOM 940 O O . LEU A 1 119 ? -9.081 -7.280 48.980 1.00 97.31 119 LEU A O 1
ATOM 944 N N . THR A 1 120 ? -10.757 -5.970 48.260 1.00 97.25 120 THR A N 1
ATOM 945 C CA . THR A 1 120 ? -11.095 -5.403 49.578 1.00 97.25 120 THR A CA 1
ATOM 946 C C . THR A 1 120 ? -11.416 -6.487 50.618 1.00 97.25 120 THR A C 1
ATOM 948 O O . THR A 1 120 ? -11.039 -6.371 51.783 1.00 97.25 120 THR A O 1
ATOM 951 N N . GLN A 1 121 ? -12.100 -7.566 50.220 1.00 96.81 121 GLN A N 1
ATOM 952 C CA . GLN A 1 121 ? -12.400 -8.684 51.125 1.00 96.81 121 GLN A CA 1
ATOM 953 C C . GLN A 1 121 ? -11.138 -9.444 51.545 1.00 96.81 121 GLN A C 1
ATOM 955 O O . GLN A 1 121 ? -11.002 -9.812 52.713 1.00 96.81 121 GLN A O 1
ATOM 960 N N . VAL A 1 122 ? -10.220 -9.681 50.604 1.00 97.12 122 VAL A N 1
ATOM 961 C CA . VAL A 1 122 ? -8.940 -10.342 50.885 1.00 97.12 122 VAL A CA 1
ATOM 962 C C . VAL A 1 122 ? -8.064 -9.462 51.773 1.00 97.12 122 VAL A C 1
ATOM 964 O O . VAL A 1 122 ? -7.508 -9.965 52.748 1.00 97.12 122 VAL A O 1
ATOM 967 N N . ASP A 1 123 ? -8.005 -8.158 51.509 1.00 96.19 123 ASP A N 1
ATOM 968 C CA . ASP A 1 123 ? -7.259 -7.207 52.336 1.00 96.19 123 ASP A CA 1
ATOM 969 C C . ASP A 1 123 ? -7.798 -7.180 53.776 1.00 96.19 123 ASP A C 1
ATOM 971 O O . ASP A 1 123 ? -7.025 -7.263 54.728 1.00 96.19 123 ASP A O 1
ATOM 975 N N . GLY A 1 124 ? -9.123 -7.210 53.964 1.00 96.00 124 GLY A N 1
ATOM 976 C CA . GLY A 1 124 ? -9.731 -7.301 55.297 1.00 96.00 124 GLY A CA 1
ATOM 977 C C . GLY A 1 124 ? -9.391 -8.595 56.054 1.00 96.00 124 GLY A C 1
ATOM 978 O O . GLY A 1 124 ? -9.192 -8.572 57.271 1.00 96.00 124 GLY A O 1
ATOM 979 N N . LEU A 1 125 ? -9.285 -9.730 55.353 1.00 96.12 125 LEU A N 1
ATOM 980 C CA . LEU A 1 125 ? -8.828 -10.999 55.937 1.00 96.12 125 LEU A CA 1
ATOM 981 C C . LEU A 1 125 ? -7.358 -10.923 56.368 1.00 96.12 125 LEU A C 1
ATOM 983 O O . LEU A 1 125 ? -7.003 -11.435 57.433 1.00 96.12 125 LEU A O 1
ATOM 987 N N . ILE A 1 126 ? -6.516 -10.277 55.556 1.00 95.19 126 ILE A N 1
ATOM 988 C CA . ILE A 1 126 ? -5.104 -10.050 55.872 1.00 95.19 126 ILE A CA 1
ATOM 989 C C . ILE A 1 126 ? -4.989 -9.151 57.107 1.00 95.19 126 ILE A C 1
ATOM 991 O O . ILE A 1 126 ? -4.299 -9.530 58.052 1.00 95.19 126 ILE A O 1
ATOM 995 N N . ASP A 1 127 ? -5.711 -8.031 57.159 1.00 95.12 127 ASP A N 1
ATOM 996 C CA . ASP A 1 127 ? -5.704 -7.112 58.302 1.00 95.12 127 ASP A CA 1
ATOM 997 C C . ASP A 1 127 ? -6.186 -7.783 59.592 1.00 95.12 127 ASP A C 1
ATOM 999 O O . ASP A 1 127 ? -5.565 -7.624 60.650 1.00 95.12 127 ASP A O 1
ATOM 1003 N N . TYR A 1 128 ? -7.256 -8.584 59.522 1.00 94.38 128 TYR A N 1
ATOM 1004 C CA . TYR A 1 128 ? -7.730 -9.375 60.659 1.00 94.38 128 TYR A CA 1
ATOM 1005 C C . TYR A 1 128 ? -6.653 -10.343 61.161 1.00 94.38 128 TYR A C 1
ATOM 1007 O O . TYR A 1 128 ? -6.397 -10.424 62.365 1.00 94.38 128 TYR A O 1
ATOM 1015 N N . PHE A 1 129 ? -5.988 -11.056 60.249 1.00 94.62 129 PHE A N 1
ATOM 1016 C CA . PHE A 1 129 ? -4.944 -12.013 60.603 1.00 94.62 129 PHE A CA 1
ATOM 1017 C C . PHE A 1 129 ? -3.708 -11.324 61.200 1.00 94.62 129 PHE A C 1
ATOM 1019 O O . PHE A 1 129 ? -3.193 -11.757 62.233 1.00 94.62 129 PHE A O 1
ATOM 1026 N N . VAL A 1 130 ? -3.264 -10.215 60.602 1.00 95.44 130 VAL A N 1
ATOM 1027 C CA . VAL A 1 130 ? -2.131 -9.410 61.083 1.00 95.44 130 VAL A CA 1
ATOM 1028 C C . VAL A 1 130 ? -2.425 -8.828 62.466 1.00 95.44 130 VAL A C 1
ATOM 1030 O O . VAL A 1 130 ? -1.589 -8.936 63.367 1.00 95.44 130 VAL A O 1
ATOM 1033 N N . THR A 1 131 ? -3.622 -8.271 62.666 1.00 93.00 131 THR A N 1
ATOM 1034 C CA . THR A 1 131 ? -4.049 -7.704 63.953 1.00 93.00 131 THR A CA 1
ATOM 1035 C C . THR A 1 131 ? -4.178 -8.791 65.012 1.00 93.00 131 THR A C 1
ATOM 1037 O O . THR A 1 131 ? -3.658 -8.632 66.112 1.00 93.00 131 THR A O 1
ATOM 1040 N N . GLY A 1 132 ? -4.781 -9.934 64.675 1.00 92.12 132 GLY A N 1
ATOM 1041 C CA . GLY A 1 132 ? -4.896 -11.081 65.573 1.00 92.12 132 GLY A CA 1
ATOM 1042 C C . GLY A 1 132 ? -3.534 -11.579 66.064 1.00 92.12 132 GLY A C 1
ATOM 1043 O O . GLY A 1 132 ? -3.331 -11.716 67.270 1.00 92.12 132 GLY A O 1
ATOM 1044 N N . ILE A 1 133 ? -2.562 -11.759 65.161 1.00 90.06 133 ILE A N 1
ATOM 1045 C CA . ILE A 1 133 ? -1.188 -12.148 65.529 1.00 90.06 133 ILE A CA 1
ATOM 1046 C C . ILE A 1 133 ? -0.517 -11.073 66.393 1.00 90.06 133 ILE A C 1
ATOM 1048 O O . ILE A 1 133 ? 0.144 -11.400 67.384 1.00 90.06 133 ILE A O 1
ATOM 1052 N N . ALA A 1 134 ? -0.675 -9.793 66.045 1.00 89.38 134 ALA A N 1
ATOM 1053 C CA . ALA A 1 134 ? -0.109 -8.690 66.814 1.00 89.38 134 ALA A CA 1
ATOM 1054 C C . ALA A 1 134 ? -0.678 -8.638 68.244 1.00 89.38 134 ALA A C 1
ATOM 1056 O O . ALA A 1 134 ? 0.093 -8.504 69.198 1.00 89.38 134 ALA A O 1
ATOM 1057 N N . SER A 1 135 ? -1.992 -8.820 68.400 1.00 83.69 135 SER A N 1
ATOM 1058 C CA . SER A 1 135 ? -2.685 -8.863 69.691 1.00 83.69 135 SER A CA 1
ATOM 1059 C C . SER A 1 135 ? -2.307 -10.091 70.521 1.00 83.69 135 SER A C 1
ATOM 1061 O O . SER A 1 135 ? -2.043 -9.951 71.714 1.00 83.69 135 SER A O 1
ATOM 1063 N N . THR A 1 136 ? -2.200 -11.284 69.924 1.00 86.19 136 THR A N 1
ATOM 1064 C CA . THR A 1 136 ? -1.725 -12.486 70.634 1.00 86.19 136 THR A CA 1
ATOM 1065 C C . THR A 1 136 ? -0.290 -12.315 71.130 1.00 86.19 136 THR A C 1
ATOM 1067 O O . THR A 1 136 ? 0.026 -12.702 72.254 1.00 86.19 136 THR A O 1
ATOM 1070 N N . ARG A 1 137 ? 0.583 -11.688 70.331 1.00 77.81 137 ARG A N 1
ATOM 1071 C CA . ARG A 1 137 ? 1.960 -11.391 70.743 1.00 77.81 137 ARG A CA 1
ATOM 1072 C C . ARG A 1 137 ? 2.016 -10.374 71.883 1.00 77.81 137 ARG A C 1
ATOM 1074 O O . ARG A 1 137 ? 2.859 -10.524 72.756 1.00 77.81 137 ARG A O 1
ATOM 1081 N N . HIS A 1 138 ? 1.141 -9.369 71.897 1.00 69.31 138 HIS A N 1
ATOM 1082 C CA . HIS A 1 138 ? 1.081 -8.394 72.992 1.00 69.31 138 HIS A CA 1
ATOM 1083 C C . HIS A 1 138 ? 0.517 -9.001 74.287 1.00 69.31 138 HIS A C 1
ATOM 1085 O O . HIS A 1 138 ? 1.084 -8.778 75.352 1.00 69.31 138 HIS A O 1
ATOM 1091 N N . ASN A 1 139 ? -0.527 -9.834 74.205 1.00 60.28 139 ASN A N 1
ATOM 1092 C CA . ASN A 1 139 ? -1.090 -10.511 75.381 1.00 60.28 139 ASN A CA 1
ATOM 1093 C C . ASN A 1 139 ? -0.108 -11.504 76.026 1.00 60.28 139 ASN A C 1
ATOM 1095 O O . ASN A 1 139 ? -0.057 -11.587 77.246 1.00 60.28 139 ASN A O 1
ATOM 1099 N N . ASN A 1 140 ? 0.737 -12.184 75.243 1.00 56.22 140 ASN A N 1
ATOM 1100 C CA . ASN A 1 140 ? 1.794 -13.050 75.788 1.00 56.22 140 ASN A CA 1
ATOM 1101 C C . ASN A 1 140 ? 2.960 -12.290 76.456 1.00 56.22 140 ASN A C 1
ATOM 1103 O O . ASN A 1 140 ? 3.795 -12.915 77.101 1.00 56.22 140 ASN A O 1
ATOM 1107 N N . VAL A 1 141 ? 3.046 -10.963 76.310 1.00 55.97 141 VAL A N 1
ATOM 1108 C CA . VAL A 1 141 ? 4.060 -10.126 76.984 1.00 55.97 141 VAL A CA 1
ATOM 1109 C C . VAL A 1 141 ? 3.497 -9.484 78.269 1.00 55.97 141 VAL A C 1
ATOM 1111 O O . VAL A 1 141 ? 4.260 -8.954 79.069 1.00 55.97 141 VAL A O 1
ATOM 1114 N N . GLY A 1 142 ? 2.181 -9.573 78.515 1.00 47.59 142 GLY A N 1
ATOM 1115 C CA . GLY A 1 142 ? 1.507 -8.961 79.669 1.00 47.59 142 GLY A CA 1
ATOM 1116 C C . GLY A 1 142 ? 1.388 -9.827 80.931 1.00 47.59 142 GLY A C 1
ATOM 1117 O O . GLY A 1 142 ? 0.969 -9.313 81.963 1.00 47.59 142 GLY A O 1
ATOM 1118 N N . GLU A 1 143 ? 1.757 -11.113 80.888 1.00 39.72 143 GLU A N 1
ATOM 1119 C CA . GLU A 1 143 ? 1.611 -12.048 82.023 1.00 39.72 143 GLU A CA 1
ATOM 1120 C C . GLU A 1 143 ? 2.950 -12.403 82.699 1.00 39.72 143 GLU A C 1
ATOM 1122 O O . GLU A 1 143 ? 3.133 -13.502 83.209 1.00 39.72 143 GLU A O 1
ATOM 1127 N N . VAL A 1 144 ? 3.915 -11.476 82.729 1.00 45.50 144 VAL A N 1
ATOM 1128 C CA . VAL A 1 144 ? 5.024 -11.535 83.696 1.00 45.50 144 VAL A CA 1
ATOM 1129 C C . VAL A 1 144 ? 5.363 -10.125 84.181 1.00 45.50 144 VAL A C 1
ATOM 1131 O O . VAL A 1 144 ? 6.083 -9.396 83.506 1.00 45.50 144 VAL A O 1
ATOM 1134 N N . ALA A 1 145 ? 4.861 -9.804 85.379 1.00 38.34 145 ALA A N 1
ATOM 1135 C CA . ALA A 1 145 ? 5.408 -8.891 86.397 1.00 38.34 145 ALA A CA 1
ATOM 1136 C C . ALA A 1 145 ? 4.409 -7.829 86.891 1.00 38.34 145 ALA A C 1
ATOM 1138 O O . ALA A 1 145 ? 4.397 -6.687 86.437 1.00 38.34 145 ALA A O 1
ATOM 1139 N N . ASP A 1 146 ? 3.650 -8.205 87.921 1.00 35.44 146 ASP A N 1
ATOM 1140 C CA . ASP A 1 146 ? 3.248 -7.287 88.985 1.00 35.44 146 ASP A CA 1
ATOM 1141 C C . ASP A 1 146 ? 4.233 -7.459 90.157 1.00 35.44 146 ASP A C 1
ATOM 1143 O O . ASP A 1 146 ? 4.416 -8.580 90.631 1.00 35.44 146 ASP A O 1
ATOM 1147 N N . SER A 1 147 ? 4.920 -6.383 90.562 1.00 35.56 147 SER A N 1
ATOM 1148 C CA . SER A 1 147 ? 5.093 -5.958 91.967 1.00 35.56 147 SER A CA 1
ATOM 1149 C C . SER A 1 147 ? 6.223 -4.923 92.135 1.00 35.56 147 SER A C 1
ATOM 1151 O O . SER A 1 147 ? 7.378 -5.196 91.821 1.00 35.56 147 SER A O 1
ATOM 1153 N N . MET A 1 148 ? 5.856 -3.777 92.728 1.00 34.78 148 MET A N 1
ATOM 1154 C CA . MET A 1 148 ? 6.638 -2.898 93.625 1.00 34.78 148 MET A CA 1
ATOM 1155 C C . MET A 1 148 ? 7.991 -2.312 93.162 1.00 34.78 148 MET A C 1
ATOM 1157 O O . MET A 1 148 ? 8.995 -3.011 93.082 1.00 34.78 148 MET A O 1
ATOM 1161 N N . THR A 1 149 ? 8.074 -0.970 93.077 1.00 31.34 149 THR A N 1
ATOM 1162 C CA . THR A 1 149 ? 8.774 -0.064 94.042 1.00 31.34 149 THR A CA 1
ATOM 1163 C C . THR A 1 149 ? 8.951 1.356 93.437 1.00 31.34 149 THR A C 1
ATOM 1165 O O . THR A 1 149 ? 9.492 1.518 92.350 1.00 31.34 149 THR A O 1
ATOM 1168 N N . THR A 1 150 ? 8.479 2.399 94.135 1.00 34.78 150 THR A N 1
ATOM 1169 C CA . THR A 1 150 ? 8.712 3.857 93.905 1.00 34.78 150 THR A CA 1
ATOM 1170 C C . THR A 1 150 ? 10.144 4.298 94.294 1.00 34.78 150 THR A C 1
ATOM 1172 O O . THR A 1 150 ? 10.798 3.525 94.986 1.00 34.78 150 THR A O 1
ATOM 1175 N N . PRO A 1 151 ? 10.579 5.580 94.192 1.00 59.34 151 PRO A N 1
ATOM 1176 C CA . PRO A 1 151 ? 10.420 6.651 93.182 1.00 59.34 151 PRO A CA 1
ATOM 1177 C C . PRO A 1 151 ? 11.791 7.290 92.783 1.00 59.34 151 PRO A C 1
ATOM 1179 O O . PRO A 1 151 ? 12.720 7.245 93.580 1.00 59.34 151 PRO A O 1
ATOM 1182 N N . ALA A 1 152 ? 11.931 7.978 91.633 1.00 28.20 152 ALA A N 1
ATOM 1183 C CA . ALA A 1 152 ? 12.973 9.019 91.447 1.00 28.20 152 ALA A CA 1
ATOM 1184 C C . ALA A 1 152 ? 12.820 9.862 90.156 1.00 28.20 152 ALA A C 1
ATOM 1186 O O . ALA A 1 152 ? 13.014 9.382 89.047 1.00 28.20 152 ALA A O 1
ATOM 1187 N N . THR A 1 153 ? 12.486 11.137 90.361 1.00 27.27 153 THR A N 1
ATOM 1188 C CA . THR A 1 153 ? 13.182 12.362 89.913 1.00 27.27 153 THR A CA 1
ATOM 1189 C C . THR A 1 153 ? 13.745 12.531 88.477 1.00 27.27 153 THR A C 1
ATOM 1191 O O . THR A 1 153 ? 14.737 11.925 88.090 1.00 27.27 153 THR A O 1
ATOM 1194 N N . THR A 1 154 ? 13.287 13.641 87.875 1.00 27.77 154 THR A N 1
ATOM 1195 C CA . THR A 1 154 ? 14.038 14.685 87.125 1.00 27.77 154 THR A CA 1
ATOM 1196 C C . THR A 1 154 ? 14.181 14.624 85.594 1.00 27.77 154 THR A C 1
ATOM 1198 O O . THR A 1 154 ? 14.770 13.718 85.019 1.00 27.77 154 THR A O 1
ATOM 1201 N N . THR A 1 155 ? 13.882 15.805 85.031 1.00 29.94 155 THR A N 1
ATOM 1202 C CA . THR A 1 155 ? 14.575 16.540 83.943 1.00 29.94 155 THR A CA 1
ATOM 1203 C C . THR A 1 155 ? 14.109 16.342 82.497 1.00 29.94 155 THR A C 1
ATOM 1205 O O . THR A 1 155 ? 14.496 15.406 81.815 1.00 29.94 155 THR A O 1
ATOM 1208 N N . THR A 1 156 ? 13.387 17.378 82.039 1.00 27.31 156 THR A N 1
ATOM 1209 C CA . THR A 1 156 ? 13.663 18.215 80.847 1.00 27.31 156 THR A CA 1
ATOM 1210 C C . THR A 1 156 ? 13.658 17.590 79.458 1.00 27.31 156 THR A C 1
ATOM 1212 O O . THR A 1 156 ? 14.445 16.699 79.166 1.00 27.31 156 THR A O 1
ATOM 1215 N N . GLY A 1 157 ? 12.921 18.219 78.536 1.00 29.59 157 GLY A N 1
ATOM 1216 C CA . GLY A 1 157 ? 13.159 18.014 77.107 1.00 29.59 157 GLY A CA 1
ATOM 1217 C C . GLY A 1 157 ? 12.059 18.540 76.197 1.00 29.59 157 GLY A C 1
ATOM 1218 O O . GLY A 1 157 ? 11.269 17.778 75.667 1.00 29.59 157 GLY A O 1
ATOM 1219 N N . THR A 1 158 ? 12.026 19.854 76.052 1.00 30.19 158 THR A N 1
ATOM 1220 C CA . THR A 1 158 ? 11.271 20.694 75.115 1.00 30.19 158 THR A CA 1
ATOM 1221 C C . THR A 1 158 ? 11.384 20.264 73.639 1.00 30.19 158 THR A C 1
ATOM 1223 O O . THR A 1 158 ? 12.500 20.044 73.179 1.00 30.19 158 THR A O 1
ATOM 1226 N N . ALA A 1 159 ? 10.263 20.259 72.898 1.00 34.59 159 ALA A N 1
ATOM 1227 C CA . ALA A 1 159 ? 10.055 20.821 71.537 1.00 34.59 159 ALA A CA 1
ATOM 1228 C C . ALA A 1 159 ? 8.669 20.352 71.008 1.00 34.59 159 ALA A C 1
ATOM 1230 O O . ALA A 1 159 ? 8.433 19.152 70.947 1.00 34.59 159 ALA A O 1
ATOM 1231 N N . ASN A 1 160 ? 7.641 21.200 70.827 1.00 33.12 160 ASN A N 1
ATOM 1232 C CA . ASN A 1 160 ? 7.415 22.165 69.723 1.00 33.12 160 ASN A CA 1
ATOM 1233 C C . ASN A 1 160 ? 7.451 21.458 68.341 1.00 33.12 160 ASN A C 1
ATOM 1235 O O . ASN A 1 160 ? 8.438 20.796 68.055 1.00 33.12 160 ASN A O 1
ATOM 1239 N N . THR A 1 161 ? 6.477 21.516 67.419 1.00 33.84 161 THR A N 1
ATOM 1240 C CA . THR A 1 161 ? 5.447 22.524 67.104 1.00 33.84 161 THR A CA 1
ATOM 1241 C C . THR A 1 161 ? 4.408 21.947 66.115 1.00 33.84 161 THR A C 1
ATOM 1243 O O . THR A 1 161 ? 4.744 21.139 65.257 1.00 33.84 161 THR A O 1
ATOM 1246 N N . GLU A 1 162 ? 3.164 22.402 66.293 1.00 30.48 162 GLU A N 1
ATOM 1247 C CA . GLU A 1 162 ? 2.032 22.646 65.370 1.00 30.48 162 GLU A CA 1
ATOM 1248 C C . GLU A 1 162 ? 2.176 22.340 63.860 1.00 30.48 162 GLU A C 1
ATOM 1250 O O . GLU A 1 162 ? 3.136 22.758 63.224 1.00 30.48 162 GLU A O 1
ATOM 1255 N N . MET A 1 163 ? 1.110 21.807 63.240 1.00 31.83 163 MET A N 1
ATOM 1256 C CA . MET A 1 163 ? 0.215 22.606 62.374 1.00 31.83 163 MET A CA 1
ATOM 1257 C C . MET A 1 163 ? -0.982 21.794 61.845 1.00 31.83 163 MET A C 1
ATOM 1259 O O . MET A 1 163 ? -0.838 20.708 61.292 1.00 31.83 163 MET A O 1
ATOM 1263 N N . ASN A 1 164 ? -2.165 22.395 61.996 1.00 34.94 164 ASN A N 1
ATOM 1264 C CA . ASN A 1 164 ? -3.403 22.111 61.268 1.00 34.94 164 ASN A CA 1
ATOM 1265 C C . ASN A 1 164 ? -3.186 22.113 59.749 1.00 34.94 164 ASN A C 1
ATOM 1267 O O . ASN A 1 164 ? -2.467 22.988 59.274 1.00 34.94 164 ASN A O 1
ATOM 1271 N N . THR A 1 165 ? -3.958 21.331 58.985 1.00 33.72 165 THR A N 1
ATOM 1272 C CA . THR A 1 165 ? -4.837 21.917 57.950 1.00 33.72 165 THR A CA 1
ATOM 1273 C C . THR A 1 165 ? -5.930 20.949 57.489 1.00 33.72 165 THR A C 1
ATOM 1275 O O . THR A 1 165 ? -5.697 19.765 57.268 1.00 33.72 165 THR A O 1
ATOM 1278 N N . GLU A 1 166 ? -7.127 21.514 57.352 1.00 33.16 166 GLU A N 1
ATOM 1279 C CA . GLU A 1 166 ? -8.313 21.006 56.666 1.00 33.16 166 GLU A CA 1
ATOM 1280 C C . GLU A 1 166 ? -8.023 20.463 55.259 1.00 33.16 166 GLU A C 1
ATOM 1282 O O . GLU A 1 166 ? -7.310 21.110 54.497 1.00 33.16 166 GLU A O 1
ATOM 1287 N N . VAL A 1 167 ? -8.714 19.388 54.853 1.00 36.19 167 VAL A N 1
ATOM 1288 C CA . VAL A 1 167 ? -9.115 19.194 53.446 1.00 36.19 167 VAL A CA 1
ATOM 1289 C C . VAL A 1 167 ? -10.535 18.616 53.380 1.00 36.19 167 VAL A C 1
ATOM 1291 O O . VAL A 1 167 ? -10.761 17.413 53.351 1.00 36.19 167 VAL A O 1
ATOM 1294 N N . ASN A 1 168 ? -11.492 19.538 53.441 1.00 32.44 168 ASN A N 1
ATOM 1295 C CA . ASN A 1 168 ? -12.540 19.776 52.446 1.00 32.44 168 ASN A CA 1
ATOM 1296 C C . ASN A 1 168 ? -13.152 18.560 51.704 1.00 32.44 168 ASN A C 1
ATOM 1298 O O . ASN A 1 168 ? -12.604 18.057 50.723 1.00 32.44 168 ASN A O 1
ATOM 1302 N N . THR A 1 169 ? -14.377 18.197 52.087 1.00 35.53 169 THR A N 1
ATOM 1303 C CA . THR A 1 169 ? -15.349 17.508 51.225 1.00 35.53 169 THR A CA 1
ATOM 1304 C C . THR A 1 169 ? -15.756 18.435 50.085 1.00 35.53 169 THR A C 1
ATOM 1306 O O . THR A 1 169 ? -16.448 19.424 50.313 1.00 35.53 169 THR A O 1
ATOM 1309 N N . THR A 1 170 ? -15.341 18.118 48.861 1.00 34.31 170 THR A N 1
ATOM 1310 C CA . THR A 1 170 ? -15.853 18.781 47.658 1.00 34.31 170 THR A CA 1
ATOM 1311 C C . THR A 1 170 ? -16.751 17.831 46.883 1.00 34.31 170 THR A C 1
ATOM 1313 O O . THR A 1 170 ? -16.307 16.826 46.330 1.00 34.31 170 THR A O 1
ATOM 1316 N N . ASP A 1 171 ? -18.032 18.196 46.868 1.00 31.95 171 ASP A N 1
ATOM 1317 C CA . ASP A 1 171 ? -19.021 17.825 45.869 1.00 31.95 171 ASP A CA 1
ATOM 1318 C C . ASP A 1 171 ? -18.429 17.898 44.457 1.00 31.95 171 ASP A C 1
ATOM 1320 O O . ASP A 1 171 ? -18.012 18.963 43.999 1.00 31.95 171 ASP A O 1
ATOM 1324 N N . ILE A 1 172 ? -18.464 16.786 43.726 1.00 35.44 172 ILE A N 1
ATOM 1325 C CA . ILE A 1 172 ? -18.340 16.815 42.269 1.00 35.44 172 ILE A CA 1
ATOM 1326 C C . ILE A 1 172 ? -19.747 16.652 41.702 1.00 35.44 172 ILE A C 1
ATOM 1328 O O . ILE A 1 172 ? -20.232 15.554 41.436 1.00 35.44 172 ILE A O 1
ATOM 1332 N N . SER A 1 173 ? -20.403 17.801 41.535 1.00 31.38 173 SER A N 1
ATOM 1333 C CA . SER A 1 173 ? -21.523 17.965 40.613 1.00 31.38 173 SER A CA 1
ATOM 1334 C C . SER A 1 173 ? -21.041 17.668 39.193 1.00 31.38 173 SER A C 1
ATOM 1336 O O . SER A 1 173 ? -20.227 18.409 38.639 1.00 31.38 173 SER A O 1
ATOM 1338 N N . ILE A 1 174 ? -21.544 16.595 38.584 1.00 36.75 174 ILE A N 1
ATOM 1339 C CA . ILE A 1 174 ? -21.361 16.351 37.152 1.00 36.75 174 ILE A CA 1
ATOM 1340 C C . ILE A 1 174 ? -22.382 17.219 36.416 1.00 36.75 174 ILE A C 1
ATOM 1342 O O . ILE A 1 174 ? -23.571 16.913 36.357 1.00 36.75 174 ILE A O 1
ATOM 1346 N N . ASN A 1 175 ? -21.899 18.341 35.886 1.00 34.56 175 ASN A N 1
ATOM 1347 C CA . ASN A 1 175 ? -22.633 19.179 34.951 1.00 34.56 175 ASN A CA 1
ATOM 1348 C C . ASN A 1 175 ? -22.921 18.394 33.664 1.00 34.56 175 ASN A C 1
ATOM 1350 O O . ASN A 1 175 ? -22.008 17.859 33.033 1.00 34.56 175 ASN A O 1
ATOM 1354 N N . ASN A 1 176 ? -24.189 18.385 33.252 1.00 39.84 176 ASN A N 1
ATOM 1355 C CA . ASN A 1 176 ? -24.627 17.944 31.932 1.00 39.84 176 ASN A CA 1
ATOM 1356 C C . ASN A 1 176 ? -23.950 18.798 30.848 1.00 39.84 176 ASN A C 1
ATOM 1358 O O . ASN A 1 176 ? -24.362 19.929 30.588 1.00 39.84 176 ASN A O 1
ATOM 1362 N N . ALA A 1 177 ? -22.917 18.256 30.205 1.00 33.22 177 ALA A N 1
ATOM 1363 C CA . ALA A 1 177 ? -22.336 18.835 29.004 1.00 33.22 177 ALA A CA 1
ATOM 1364 C C . ALA A 1 177 ? -23.150 18.386 27.781 1.00 33.22 177 ALA A C 1
ATOM 1366 O O . ALA A 1 177 ? -22.993 17.279 27.268 1.00 33.22 177 ALA A O 1
ATOM 1367 N N . THR A 1 178 ? -24.038 19.263 27.321 1.00 35.97 178 THR A N 1
ATOM 1368 C CA . THR A 1 178 ? -24.657 19.203 25.994 1.00 35.97 178 THR A CA 1
ATOM 1369 C C . THR A 1 178 ? -23.562 19.239 24.922 1.00 35.97 178 THR A C 1
ATOM 1371 O O . THR A 1 178 ? -22.824 20.220 24.826 1.00 35.97 178 THR A O 1
ATOM 1374 N N . LEU A 1 179 ? -23.449 18.186 24.105 1.00 35.50 179 LEU A N 1
ATOM 1375 C CA . LEU A 1 179 ? -22.623 18.204 22.892 1.00 35.50 179 LEU A CA 1
ATOM 1376 C C . LEU A 1 179 ? -23.244 19.165 21.855 1.00 35.50 179 LEU A C 1
ATOM 1378 O O . LEU A 1 179 ? -24.458 19.107 21.643 1.00 35.50 179 LEU A O 1
ATOM 1382 N N . PRO A 1 180 ? -22.459 20.016 21.169 1.00 37.59 180 PRO A N 1
ATOM 1383 C CA . PRO A 1 180 ? -22.981 20.876 20.115 1.00 37.59 180 PRO A CA 1
ATOM 1384 C C . PRO A 1 180 ? -23.338 20.048 18.873 1.00 37.59 180 PRO A C 1
ATOM 1386 O O . PRO A 1 180 ? -22.499 19.360 18.290 1.00 37.59 180 PRO A O 1
ATOM 1389 N N . THR A 1 181 ? -24.593 20.146 18.443 1.00 38.78 181 THR A N 1
ATOM 1390 C CA . THR A 1 181 ? -25.094 19.673 17.150 1.00 38.78 181 THR A CA 1
ATOM 1391 C C . THR A 1 181 ? -24.430 20.454 16.014 1.00 38.78 181 THR A C 1
ATOM 1393 O O . THR A 1 181 ? -24.881 21.523 15.612 1.00 38.78 181 THR A O 1
ATOM 1396 N N . ASN A 1 182 ? -23.348 19.913 15.453 1.00 46.25 182 ASN A N 1
ATOM 1397 C CA . ASN A 1 182 ? -22.765 20.407 14.205 1.00 46.25 182 ASN A CA 1
ATOM 1398 C C . ASN A 1 182 ? -23.494 19.800 12.991 1.00 46.25 182 ASN A C 1
ATOM 1400 O O . ASN A 1 182 ? -22.923 19.024 12.231 1.00 46.25 182 ASN A O 1
ATOM 14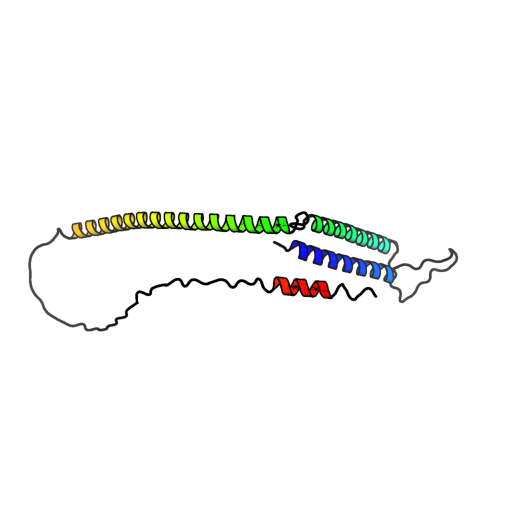04 N N . GLN A 1 183 ? -24.779 20.126 12.837 1.00 42.47 183 GLN A N 1
ATOM 1405 C CA . GLN A 1 183 ? -25.576 19.762 11.655 1.00 42.47 183 GLN A CA 1
ATOM 1406 C C . GLN A 1 183 ? -25.469 20.805 10.525 1.00 42.47 183 GLN A C 1
ATOM 1408 O O . GLN A 1 183 ? -25.812 20.513 9.387 1.00 42.47 183 GLN A O 1
ATOM 1413 N N . ASN A 1 184 ? -24.908 21.989 10.796 1.00 42.28 184 ASN A N 1
ATOM 1414 C CA . ASN A 1 184 ? -24.936 23.120 9.857 1.00 42.28 184 ASN A CA 1
ATOM 1415 C C . ASN A 1 184 ? -23.717 23.221 8.920 1.00 42.28 184 ASN A C 1
ATOM 1417 O O . ASN A 1 184 ? -23.683 24.109 8.064 1.00 42.28 184 ASN A O 1
ATOM 1421 N N . ASN A 1 185 ? -22.710 22.348 9.057 1.00 43.66 185 ASN A N 1
ATOM 1422 C CA . ASN A 1 185 ? -21.510 22.414 8.212 1.00 43.66 185 ASN A CA 1
ATOM 1423 C C . ASN A 1 185 ? -21.517 21.431 7.028 1.00 43.66 185 ASN A C 1
ATOM 1425 O O . ASN A 1 185 ? -20.769 21.627 6.077 1.00 43.66 185 ASN A O 1
ATOM 1429 N N . VAL A 1 186 ? -22.384 20.411 7.032 1.00 48.25 186 VAL A N 1
ATOM 1430 C CA . VAL A 1 186 ? -22.476 19.456 5.910 1.00 48.25 186 VAL A CA 1
ATOM 1431 C C . VAL A 1 186 ? -23.336 20.025 4.772 1.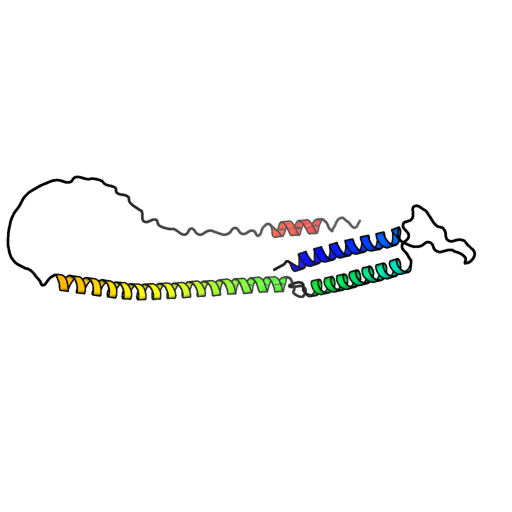00 48.25 186 VAL A C 1
ATOM 1433 O O . VAL A 1 186 ? -22.975 19.900 3.603 1.00 48.25 186 VAL A O 1
ATOM 1436 N N . GLU A 1 187 ? -24.407 20.761 5.089 1.00 42.06 187 GLU A N 1
ATOM 1437 C CA . GLU A 1 187 ? -25.269 21.383 4.068 1.00 42.06 187 GLU A CA 1
ATOM 1438 C C . GLU A 1 187 ? -24.575 22.526 3.304 1.00 42.06 187 GLU A C 1
ATOM 1440 O O . GLU A 1 187 ? -24.789 22.685 2.100 1.00 42.06 187 GLU A O 1
ATOM 1445 N N . ASN A 1 188 ? -23.666 23.268 3.948 1.00 44.50 188 ASN A N 1
ATOM 1446 C CA . ASN A 1 188 ? -22.922 24.351 3.292 1.00 44.50 188 ASN A CA 1
ATOM 1447 C C . ASN A 1 188 ? -21.818 23.855 2.341 1.00 44.50 188 ASN A C 1
ATOM 1449 O O . ASN A 1 188 ? -21.455 24.564 1.400 1.00 44.50 188 ASN A O 1
ATOM 1453 N N . THR A 1 189 ? -21.283 22.646 2.540 1.00 46.50 189 THR A N 1
ATOM 1454 C CA . THR A 1 189 ? -20.315 22.056 1.598 1.00 46.50 189 THR A CA 1
ATOM 1455 C C . THR A 1 189 ? -21.017 21.458 0.377 1.00 46.50 189 THR A C 1
ATOM 1457 O O . THR A 1 189 ? -20.526 21.616 -0.739 1.00 46.50 189 THR A O 1
ATOM 1460 N N . ILE A 1 190 ? -22.205 20.869 0.551 1.00 47.16 190 ILE A N 1
ATOM 1461 C CA . ILE A 1 190 ? -22.976 20.285 -0.558 1.00 47.16 190 ILE A CA 1
ATOM 1462 C C . ILE A 1 190 ? -23.556 21.378 -1.478 1.00 47.16 190 ILE A C 1
ATOM 1464 O O . ILE A 1 190 ? -23.540 21.221 -2.699 1.00 47.16 190 ILE A O 1
ATOM 1468 N N . GLN A 1 191 ? -23.967 22.539 -0.949 1.00 46.84 191 GLN A N 1
ATOM 1469 C CA . GLN A 1 191 ? -24.432 23.646 -1.803 1.00 46.84 191 GLN A CA 1
ATOM 1470 C C . GLN A 1 191 ? -23.323 24.315 -2.634 1.00 46.84 191 GLN A C 1
ATOM 1472 O O . GLN A 1 191 ? -23.618 24.858 -3.701 1.00 46.84 191 GLN A O 1
ATOM 1477 N N . ARG A 1 192 ? -22.055 24.252 -2.202 1.00 46.72 192 ARG A N 1
ATOM 1478 C CA . ARG A 1 192 ? -20.924 24.843 -2.944 1.00 46.72 192 ARG A CA 1
ATOM 1479 C C . ARG A 1 192 ? -20.453 24.007 -4.136 1.00 46.72 192 ARG A C 1
ATOM 1481 O O . ARG A 1 192 ? -19.847 24.563 -5.049 1.00 46.72 192 ARG A O 1
ATOM 1488 N N . LEU A 1 193 ? -20.755 22.710 -4.170 1.00 47.22 193 LEU A N 1
ATOM 1489 C CA . LEU A 1 193 ? -20.410 21.854 -5.311 1.00 47.22 193 LEU A CA 1
ATOM 1490 C C . LEU A 1 193 ? -21.459 21.945 -6.432 1.00 47.22 193 LEU A C 1
ATOM 1492 O O . LEU A 1 193 ? -21.091 22.051 -7.598 1.00 47.22 193 LEU A O 1
ATOM 1496 N N . ASN A 1 194 ? -22.747 22.079 -6.097 1.00 47.03 194 ASN A N 1
ATOM 1497 C CA . ASN A 1 194 ? -23.819 22.159 -7.102 1.00 47.03 194 ASN A CA 1
ATOM 1498 C C . ASN A 1 194 ? -23.900 23.488 -7.876 1.00 47.03 194 ASN A C 1
ATOM 1500 O O . ASN A 1 194 ? -24.580 23.553 -8.896 1.00 47.03 194 ASN A O 1
ATOM 1504 N N . THR A 1 195 ? -23.230 24.558 -7.433 1.00 47.94 195 THR A N 1
ATOM 1505 C CA . THR A 1 195 ? -23.195 25.832 -8.183 1.00 47.94 195 THR A CA 1
ATOM 1506 C C . THR A 1 195 ? -22.025 25.943 -9.161 1.00 47.94 195 THR A C 1
ATOM 1508 O O . THR A 1 195 ? -22.022 26.861 -9.979 1.00 47.94 195 THR A O 1
ATOM 1511 N N . THR A 1 196 ? -21.059 25.019 -9.128 1.00 47.41 196 THR A N 1
ATOM 1512 C CA . THR A 1 196 ? -19.880 25.084 -10.013 1.00 47.41 196 THR A CA 1
ATOM 1513 C C . THR A 1 196 ? -20.069 24.274 -11.305 1.00 47.41 196 THR A C 1
ATOM 1515 O O . THR A 1 196 ? -19.458 24.602 -12.317 1.00 47.41 196 THR A O 1
ATOM 1518 N N . GLU A 1 197 ? -20.983 23.297 -11.335 1.00 48.28 197 GLU A N 1
ATOM 1519 C CA . GLU A 1 197 ? -21.223 22.455 -12.525 1.00 48.28 197 GLU A CA 1
ATOM 1520 C C . GLU A 1 197 ? -22.267 22.999 -13.519 1.00 48.28 197 GLU A C 1
ATOM 1522 O O . GLU A 1 197 ? -22.391 22.467 -14.616 1.00 48.28 197 GLU A O 1
ATOM 1527 N N . ILE A 1 198 ? -22.985 24.089 -13.212 1.00 47.06 198 ILE A N 1
ATOM 1528 C CA . ILE A 1 198 ? -24.044 24.615 -14.106 1.00 47.06 198 ILE A CA 1
ATOM 1529 C C . ILE A 1 198 ? -23.541 25.727 -15.060 1.00 47.06 198 ILE A C 1
ATOM 1531 O O . ILE A 1 198 ? -24.270 26.151 -15.950 1.00 47.06 198 ILE A O 1
ATOM 1535 N N . ASN A 1 199 ? -22.282 26.175 -14.957 1.00 47.19 199 ASN A N 1
ATOM 1536 C CA . ASN A 1 199 ? -21.760 27.301 -15.759 1.00 47.19 199 ASN A CA 1
ATOM 1537 C C . ASN A 1 199 ? -20.670 26.946 -16.793 1.00 47.19 199 ASN A C 1
ATOM 1539 O O . ASN A 1 199 ? -20.000 27.853 -17.283 1.00 47.19 199 ASN A O 1
ATOM 1543 N N . VAL A 1 200 ? -20.486 25.669 -17.153 1.00 47.88 200 VAL A N 1
ATOM 1544 C CA . VAL A 1 200 ? -19.479 25.263 -18.166 1.00 47.88 200 VAL A CA 1
ATOM 1545 C C . VAL A 1 200 ? -20.093 24.790 -19.496 1.00 47.88 200 VAL A C 1
ATOM 1547 O O . VAL A 1 200 ? -19.373 24.633 -20.475 1.00 47.88 200 VAL A O 1
ATOM 1550 N N . GLU A 1 201 ? -21.418 24.678 -19.608 1.00 46.28 201 GLU A N 1
ATOM 1551 C CA . GLU A 1 201 ? -22.088 24.440 -20.897 1.00 46.28 201 GLU A CA 1
ATOM 1552 C C . GLU A 1 201 ? -22.986 25.618 -21.293 1.00 46.28 201 GLU A C 1
ATOM 1554 O O . GLU A 1 201 ? -24.196 25.618 -21.055 1.00 46.28 201 GLU A O 1
ATOM 1559 N N . LYS A 1 202 ? -22.370 26.635 -21.909 1.00 41.88 202 LYS A N 1
ATOM 1560 C CA . LYS A 1 202 ? -22.966 27.471 -22.963 1.00 41.88 202 LYS A CA 1
ATOM 1561 C C . LYS A 1 202 ? -21.911 28.282 -23.703 1.00 41.88 202 LYS A C 1
ATOM 1563 O O . LYS A 1 202 ? -21.104 28.951 -23.025 1.00 41.88 202 LYS A O 1
#

Radius of gyration: 43.06 Å; chains: 1; bounding box: 59×40×141 Å